Protein AF-A0A199V3H2-F1 (afdb_monomer)

Structure (mmCIF, N/CA/C/O backbone):
data_AF-A0A199V3H2-F1
#
_entry.id   AF-A0A199V3H2-F1
#
loop_
_atom_site.group_PDB
_atom_site.id
_atom_site.type_symbol
_atom_site.label_atom_id
_atom_site.label_alt_id
_atom_site.label_comp_id
_atom_site.label_asym_id
_atom_site.label_entity_id
_atom_site.label_seq_id
_atom_site.pdbx_PDB_ins_code
_atom_site.Cartn_x
_atom_site.Cartn_y
_atom_site.Cartn_z
_atom_site.occupancy
_atom_site.B_iso_or_equiv
_atom_site.auth_seq_id
_atom_site.auth_comp_id
_atom_site.auth_asym_id
_atom_site.auth_atom_id
_atom_site.pdbx_PDB_model_num
ATOM 1 N N . ARG A 1 1 ? 6.743 -21.311 -10.940 1.00 39.22 1 ARG A N 1
ATOM 2 C CA . ARG A 1 1 ? 7.972 -20.535 -11.246 1.00 39.22 1 ARG A CA 1
ATOM 3 C C . ARG A 1 1 ? 8.233 -19.609 -10.057 1.00 39.22 1 ARG A C 1
ATOM 5 O O . ARG A 1 1 ? 7.380 -18.759 -9.831 1.00 39.22 1 ARG A O 1
ATOM 12 N N . PRO A 1 2 ? 9.319 -19.792 -9.288 1.00 39.16 2 PRO A N 1
ATOM 13 C CA . PRO A 1 2 ? 9.536 -19.110 -7.999 1.00 39.16 2 PRO A CA 1
ATOM 14 C C . PRO A 1 2 ? 9.673 -17.576 -8.090 1.00 39.16 2 PRO A C 1
ATOM 16 O O . PRO A 1 2 ? 9.523 -16.896 -7.084 1.00 39.16 2 PRO A O 1
ATOM 19 N N . ASN A 1 3 ? 9.835 -17.020 -9.300 1.00 52.91 3 ASN A N 1
ATOM 20 C CA . ASN A 1 3 ? 10.161 -15.605 -9.513 1.00 52.91 3 ASN A CA 1
ATOM 21 C C . ASN A 1 3 ? 9.033 -14.762 -10.160 1.00 52.91 3 ASN A C 1
ATOM 23 O O . ASN A 1 3 ? 9.322 -13.689 -10.676 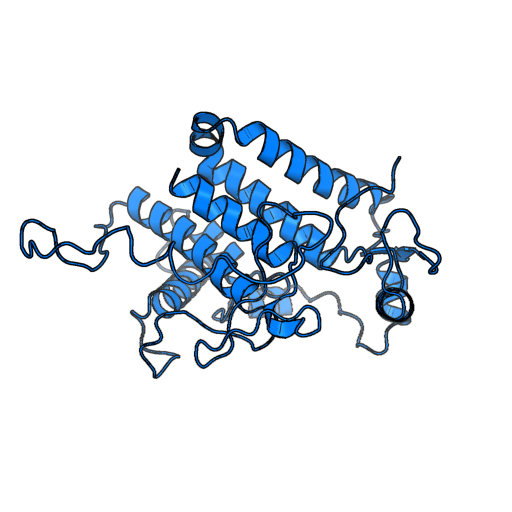1.00 52.91 3 ASN A O 1
ATOM 27 N N . ARG A 1 4 ? 7.757 -15.187 -10.186 1.00 64.69 4 ARG A N 1
ATOM 28 C CA . ARG A 1 4 ? 6.638 -14.370 -10.738 1.00 64.69 4 ARG A CA 1
ATOM 29 C C . ARG A 1 4 ? 5.827 -13.733 -9.620 1.00 64.69 4 ARG A C 1
ATOM 31 O O . ARG A 1 4 ? 5.123 -14.473 -8.951 1.00 64.69 4 ARG A O 1
ATOM 38 N N . ARG A 1 5 ? 5.956 -12.426 -9.383 1.00 81.44 5 ARG A N 1
ATOM 39 C CA . ARG A 1 5 ? 5.331 -11.688 -8.264 1.00 81.44 5 ARG A CA 1
ATOM 40 C C . ARG A 1 5 ? 5.074 -10.238 -8.683 1.00 81.44 5 ARG A C 1
ATOM 42 O O . ARG A 1 5 ? 5.430 -9.919 -9.814 1.00 81.44 5 ARG A O 1
ATOM 49 N N . TYR A 1 6 ? 4.454 -9.427 -7.826 1.00 85.75 6 TYR A N 1
ATOM 50 C CA . TYR A 1 6 ? 4.170 -8.022 -8.134 1.00 85.75 6 TYR A CA 1
ATOM 51 C C . TYR A 1 6 ? 5.436 -7.283 -8.583 1.00 85.75 6 TYR A C 1
ATOM 53 O O . TYR A 1 6 ? 6.508 -7.495 -8.010 1.00 85.75 6 TYR A O 1
ATOM 61 N N . PHE A 1 7 ? 5.292 -6.474 -9.627 1.00 84.69 7 PHE A N 1
ATOM 62 C CA . PHE A 1 7 ? 6.153 -5.317 -9.840 1.00 84.69 7 PHE A CA 1
ATOM 63 C C . PHE A 1 7 ? 5.628 -4.172 -8.983 1.00 84.69 7 PHE A C 1
ATOM 65 O O . PHE A 1 7 ? 4.473 -4.222 -8.551 1.00 84.69 7 PHE A O 1
ATOM 72 N N . ASP A 1 8 ? 6.490 -3.215 -8.674 1.00 83.69 8 ASP A N 1
ATOM 73 C CA . ASP A 1 8 ? 6.161 -2.156 -7.726 1.00 83.69 8 ASP A CA 1
ATOM 74 C C . ASP A 1 8 ? 5.149 -1.153 -8.300 1.00 83.69 8 ASP A C 1
ATOM 76 O O . ASP A 1 8 ? 4.115 -0.872 -7.679 1.00 83.69 8 ASP A O 1
ATOM 80 N N . ALA A 1 9 ? 5.412 -0.679 -9.521 1.00 86.31 9 ALA A N 1
ATOM 81 C CA . ALA A 1 9 ? 4.601 0.335 -10.181 1.00 86.31 9 ALA A CA 1
ATOM 82 C C . ALA A 1 9 ? 4.487 0.101 -11.700 1.00 86.31 9 ALA A C 1
ATOM 84 O O . ALA A 1 9 ? 4.130 -0.995 -12.143 1.00 86.31 9 ALA A O 1
ATOM 85 N N . GLY A 1 10 ? 4.740 1.143 -12.501 1.00 70.00 10 GLY A N 1
ATOM 86 C CA . GLY A 1 10 ? 4.813 1.062 -13.963 1.00 70.00 10 GLY A CA 1
ATOM 87 C C . GLY A 1 10 ? 6.133 0.485 -14.491 1.00 70.00 10 GLY A C 1
ATOM 88 O O . GLY A 1 10 ? 6.276 0.312 -15.702 1.00 70.00 10 GLY A O 1
ATOM 89 N N . ASP A 1 11 ? 7.076 0.209 -13.593 1.00 76.94 11 ASP A N 1
ATOM 90 C CA . ASP A 1 11 ? 8.367 -0.410 -13.854 1.00 76.94 11 ASP A CA 1
ATOM 91 C C . ASP A 1 11 ? 8.310 -1.939 -13.679 1.00 76.94 11 ASP A C 1
ATOM 93 O O . ASP A 1 11 ? 7.250 -2.532 -13.457 1.00 76.94 11 ASP A O 1
ATOM 97 N N . ASN A 1 12 ? 9.456 -2.610 -13.808 1.00 79.25 12 ASN A N 1
ATOM 98 C CA . ASN A 1 12 ? 9.556 -4.051 -13.595 1.00 79.25 12 ASN A CA 1
ATOM 99 C C . ASN A 1 12 ? 10.457 -4.420 -12.413 1.00 79.25 12 ASN A C 1
ATOM 101 O O . ASN A 1 12 ? 10.843 -5.594 -12.263 1.00 79.25 12 ASN A O 1
ATOM 105 N N . VAL A 1 13 ? 10.825 -3.470 -11.558 1.00 83.50 13 VAL A N 1
ATOM 106 C CA . VAL A 1 13 ? 11.599 -3.769 -10.354 1.00 83.50 13 VAL A CA 1
ATOM 107 C C . VAL A 1 13 ? 10.686 -4.374 -9.291 1.00 83.50 13 VAL A C 1
ATOM 109 O O . VAL A 1 13 ? 9.471 -4.177 -9.254 1.00 83.50 13 VAL A O 1
ATOM 112 N N . LYS A 1 14 ? 11.273 -5.212 -8.435 1.00 87.88 14 LYS A N 1
ATOM 113 C CA . LYS A 1 14 ? 10.585 -5.773 -7.272 1.00 87.88 14 LYS A CA 1
ATOM 114 C C . LYS A 1 14 ? 11.174 -5.211 -6.001 1.00 87.88 14 LYS A C 1
ATOM 116 O O . LYS A 1 14 ? 12.058 -5.833 -5.410 1.00 87.88 14 LYS A O 1
ATOM 121 N N . PHE A 1 15 ? 10.645 -4.080 -5.568 1.00 87.31 15 PHE A N 1
ATOM 122 C CA . PHE A 1 15 ? 11.017 -3.483 -4.298 1.00 87.31 15 PHE A CA 1
ATOM 123 C C . PHE A 1 15 ? 10.305 -4.205 -3.147 1.00 87.31 15 PHE A C 1
ATOM 125 O O . PHE A 1 15 ? 9.084 -4.184 -3.000 1.00 87.31 15 PHE A O 1
ATOM 132 N N . GLY A 1 16 ? 11.076 -4.909 -2.320 1.00 86.56 16 GLY A N 1
ATOM 133 C CA . GLY A 1 16 ? 10.551 -5.761 -1.253 1.00 86.56 16 GLY A CA 1
ATOM 134 C C . GLY A 1 16 ? 9.864 -4.980 -0.135 1.00 86.56 16 GLY A C 1
ATOM 135 O O . GLY A 1 16 ? 8.918 -5.484 0.466 1.00 86.56 16 GLY A O 1
ATOM 136 N N . PHE A 1 17 ? 10.297 -3.746 0.124 1.00 88.88 17 PHE A N 1
ATOM 137 C CA . PHE A 1 17 ? 9.738 -2.913 1.187 1.00 88.88 17 PHE A CA 1
ATOM 138 C C . PHE A 1 17 ? 8.305 -2.421 0.887 1.00 88.88 17 PHE A C 1
ATOM 140 O O . PHE A 1 17 ? 7.399 -2.771 1.655 1.00 88.88 17 PHE A O 1
ATOM 147 N N . PRO A 1 18 ? 8.033 -1.727 -0.237 1.00 89.00 18 PRO A N 1
ATOM 148 C CA . PRO A 1 18 ? 6.665 -1.380 -0.633 1.00 89.00 18 PRO A CA 1
ATOM 149 C C . PRO A 1 18 ? 5.800 -2.613 -0.939 1.00 89.00 18 PRO A C 1
ATOM 151 O O . PRO A 1 18 ? 4.600 -2.611 -0.643 1.00 89.00 18 PRO A O 1
ATOM 154 N N . MET A 1 19 ? 6.383 -3.722 -1.415 1.00 90.12 19 MET A N 1
ATOM 155 C CA . MET A 1 19 ? 5.643 -4.976 -1.594 1.00 90.12 19 MET A CA 1
ATOM 156 C C . MET A 1 19 ? 5.199 -5.599 -0.262 1.00 90.12 19 MET A C 1
ATOM 158 O O . MET A 1 19 ? 4.081 -6.115 -0.164 1.00 90.12 19 MET A O 1
ATOM 162 N N . ALA A 1 20 ? 6.030 -5.545 0.783 1.00 91.19 20 ALA A N 1
ATOM 163 C CA . ALA A 1 20 ? 5.656 -6.017 2.116 1.00 91.19 20 ALA A CA 1
ATOM 164 C C . ALA A 1 20 ? 4.494 -5.195 2.693 1.00 91.19 20 ALA A 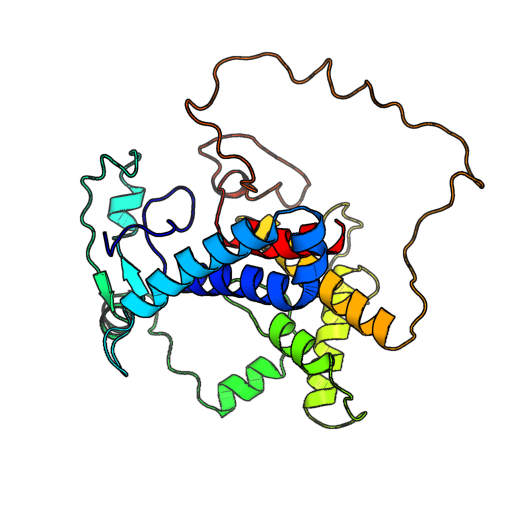C 1
ATOM 166 O O . ALA A 1 20 ? 3.532 -5.764 3.219 1.00 91.19 20 ALA A O 1
ATOM 167 N N . PHE A 1 21 ? 4.530 -3.871 2.520 1.00 92.19 21 PHE A N 1
ATOM 168 C CA . PHE A 1 21 ? 3.424 -2.985 2.884 1.00 92.19 21 PHE A CA 1
ATOM 169 C C . PHE A 1 21 ? 2.143 -3.327 2.105 1.00 92.19 21 PHE A C 1
ATOM 171 O O . PHE A 1 21 ? 1.107 -3.617 2.706 1.00 92.19 21 PHE A O 1
ATOM 178 N N . THR A 1 22 ? 2.248 -3.420 0.777 1.00 90.44 22 THR A N 1
ATOM 179 C CA . THR A 1 22 ? 1.165 -3.811 -0.143 1.00 90.44 22 THR A CA 1
ATOM 180 C C . THR A 1 22 ? 0.550 -5.163 0.219 1.00 90.44 22 THR A C 1
ATOM 182 O O . THR A 1 22 ? -0.651 -5.347 0.073 1.00 90.44 22 THR A O 1
ATOM 185 N N . THR A 1 23 ? 1.343 -6.118 0.706 1.00 90.94 23 THR A N 1
ATOM 186 C CA . THR A 1 23 ? 0.851 -7.447 1.114 1.00 90.94 23 THR A CA 1
ATOM 187 C C . THR A 1 23 ? 0.129 -7.395 2.465 1.00 90.94 23 THR A C 1
ATOM 189 O O . THR A 1 23 ? -0.820 -8.144 2.702 1.00 90.94 23 THR A O 1
ATOM 192 N N . THR A 1 24 ? 0.550 -6.492 3.353 1.00 91.69 24 THR A N 1
ATOM 193 C CA . THR A 1 24 ? 0.023 -6.380 4.720 1.00 91.69 24 THR A CA 1
ATOM 194 C C . THR A 1 24 ? -1.366 -5.740 4.756 1.00 91.69 24 THR A C 1
ATOM 196 O O . THR A 1 24 ? -2.215 -6.163 5.537 1.00 91.69 24 THR A O 1
ATOM 199 N N . LEU A 1 25 ? -1.648 -4.745 3.912 1.00 91.56 25 LEU A N 1
ATOM 200 C CA . LEU A 1 25 ? -2.925 -4.022 3.977 1.00 91.56 25 LEU A CA 1
ATOM 201 C C . LEU A 1 25 ? -4.155 -4.850 3.552 1.00 91.56 25 LEU A C 1
ATOM 203 O O . LEU A 1 25 ? -5.167 -4.800 4.258 1.00 91.56 25 LEU A O 1
ATOM 207 N N . PRO A 1 26 ? -4.110 -5.675 2.488 1.00 88.38 26 PRO A N 1
ATOM 208 C CA . PRO A 1 26 ? -5.180 -6.619 2.184 1.00 88.38 26 PRO A CA 1
ATOM 209 C C . PRO A 1 26 ? -5.350 -7.671 3.283 1.00 88.38 26 PRO A C 1
ATOM 211 O O . PRO A 1 26 ? -6.478 -8.052 3.577 1.00 88.38 26 PRO A O 1
ATOM 214 N N . LEU A 1 27 ? -4.264 -8.099 3.943 1.00 90.56 27 LEU A N 1
ATOM 215 C CA . LEU A 1 27 ? -4.346 -8.994 5.102 1.00 90.56 27 LEU A CA 1
ATOM 216 C C . LEU A 1 27 ? -5.133 -8.344 6.246 1.00 90.56 27 LEU A C 1
ATOM 218 O O . LEU A 1 27 ? -6.070 -8.957 6.753 1.00 90.56 27 LEU A O 1
ATOM 222 N N . VAL A 1 28 ? -4.809 -7.097 6.605 1.00 89.69 28 VAL A N 1
ATOM 223 C CA . VAL A 1 28 ? -5.588 -6.323 7.587 1.00 89.69 28 VAL A CA 1
ATOM 224 C C . VAL A 1 28 ? -7.046 -6.210 7.133 1.00 89.69 28 VAL A C 1
ATOM 226 O O . VAL A 1 28 ? -7.953 -6.459 7.916 1.00 89.69 28 VAL A O 1
ATOM 229 N N . SER A 1 29 ? -7.290 -5.938 5.852 1.00 89.56 29 SER A N 1
ATOM 230 C CA . SER A 1 29 ? -8.645 -5.825 5.295 1.00 89.56 29 SER A CA 1
ATOM 231 C C . SER A 1 29 ? -9.449 -7.123 5.407 1.00 89.56 29 SER A C 1
ATOM 233 O O . SER A 1 29 ? -10.633 -7.081 5.718 1.00 89.56 29 SER A O 1
ATOM 235 N N . VAL A 1 30 ? -8.826 -8.284 5.191 1.00 92.69 30 VAL A N 1
ATOM 236 C CA . VAL A 1 30 ? -9.475 -9.593 5.371 1.00 92.69 30 VAL A CA 1
ATOM 237 C C . VAL A 1 30 ? -9.768 -9.872 6.845 1.00 92.69 30 VAL A C 1
ATOM 239 O O . VAL A 1 30 ? -10.829 -10.413 7.154 1.00 92.69 30 VAL A O 1
ATOM 242 N N . VAL A 1 31 ? -8.865 -9.488 7.752 1.00 91.19 31 VAL A N 1
ATOM 243 C CA . VAL A 1 31 ? -9.074 -9.631 9.202 1.00 91.19 31 VAL A CA 1
ATOM 244 C C . VAL A 1 31 ? -10.253 -8.777 9.676 1.00 91.19 31 VAL A C 1
ATOM 246 O O . VAL A 1 31 ? -11.080 -9.263 10.442 1.00 91.19 31 VAL A O 1
ATOM 249 N N . GLU A 1 32 ? -10.354 -7.534 9.207 1.00 87.88 32 GLU A N 1
ATOM 250 C CA . GLU A 1 32 ? -11.399 -6.596 9.635 1.00 87.88 32 GLU A CA 1
ATOM 251 C C . GLU A 1 32 ? -12.736 -6.820 8.912 1.00 87.88 32 GLU A C 1
ATOM 253 O O . GLU A 1 32 ? -13.802 -6.745 9.523 1.00 87.88 32 GLU A O 1
ATOM 258 N N . TYR A 1 33 ? -12.694 -7.105 7.607 1.00 93.75 33 TYR A N 1
ATOM 259 C CA . TYR A 1 33 ? -13.854 -7.043 6.708 1.00 93.75 33 TYR A CA 1
ATOM 260 C C . TYR A 1 33 ? -14.084 -8.334 5.913 1.00 93.75 33 TYR A C 1
ATOM 262 O O . TYR A 1 33 ? -14.755 -8.334 4.877 1.00 93.75 33 TYR A O 1
ATOM 270 N N . GLY A 1 34 ? -13.543 -9.464 6.378 1.00 93.31 34 GLY A N 1
ATOM 271 C CA . GLY A 1 34 ? -13.656 -10.752 5.690 1.00 93.31 34 GLY A CA 1
ATOM 272 C C . GLY A 1 34 ? -15.102 -11.176 5.407 1.00 93.31 34 GLY A C 1
ATOM 273 O O . GLY A 1 34 ? -15.372 -11.772 4.365 1.00 93.31 34 GLY A O 1
ATOM 274 N N . SER A 1 35 ? -16.049 -10.822 6.284 1.00 93.00 35 SER A N 1
ATOM 275 C CA . SER A 1 35 ? -17.472 -11.126 6.076 1.00 93.00 35 SER A CA 1
ATOM 276 C C . SER A 1 35 ? -18.095 -10.324 4.928 1.00 93.00 35 SER A C 1
ATOM 278 O O . SER A 1 35 ? -18.846 -10.879 4.129 1.00 93.00 35 SER A O 1
ATOM 280 N N . GLN A 1 36 ? -17.725 -9.050 4.791 1.00 94.31 36 GLN A N 1
ATOM 281 C CA . GLN A 1 36 ? -18.184 -8.144 3.742 1.00 94.31 36 GLN A CA 1
ATOM 282 C C . GLN A 1 36 ? -17.586 -8.550 2.393 1.00 94.31 36 GLN A C 1
ATOM 284 O O . GLN A 1 36 ? -18.305 -8.687 1.404 1.00 94.31 36 GLN A O 1
ATOM 289 N N . LEU A 1 37 ? -16.285 -8.864 2.377 1.00 92.75 37 LEU A N 1
ATOM 290 C CA . LEU A 1 37 ? -15.611 -9.451 1.216 1.00 92.75 37 LEU A CA 1
ATOM 291 C C . LEU A 1 37 ? -16.272 -10.767 0.791 1.00 92.75 37 LEU A C 1
ATOM 293 O O . LEU A 1 37 ? -16.496 -10.994 -0.398 1.00 92.75 37 LEU A O 1
ATOM 297 N N . GLY A 1 38 ? -16.620 -11.628 1.751 1.00 93.88 38 GLY A N 1
ATOM 298 C CA . GLY A 1 38 ? -17.338 -12.876 1.495 1.00 93.88 38 GLY A CA 1
ATOM 299 C C . GLY A 1 38 ? -18.714 -12.635 0.875 1.00 93.88 38 GLY A C 1
ATOM 300 O O . GLY A 1 38 ? -19.053 -13.269 -0.120 1.00 93.88 38 GLY A O 1
ATOM 301 N N . ALA A 1 39 ? -19.468 -11.664 1.393 1.00 95.25 39 ALA A N 1
ATOM 302 C CA . ALA A 1 39 ? -20.782 -11.292 0.869 1.00 95.25 39 ALA A CA 1
ATOM 303 C C . ALA A 1 39 ? -20.738 -10.762 -0.577 1.00 95.25 39 ALA A C 1
ATOM 305 O O . ALA A 1 39 ? -21.745 -10.834 -1.283 1.00 95.25 39 ALA A O 1
ATOM 306 N N . LYS A 1 40 ? -19.586 -10.253 -1.035 1.00 94.81 40 LYS A N 1
ATOM 307 C CA . LYS A 1 40 ? -19.361 -9.831 -2.428 1.00 94.81 40 LYS A CA 1
ATOM 308 C C . LYS A 1 40 ? -18.650 -10.863 -3.298 1.00 94.81 40 LYS A C 1
ATOM 310 O O . LYS A 1 40 ? -18.396 -10.576 -4.458 1.00 94.81 40 LYS A O 1
ATOM 315 N N . ASN A 1 41 ? -18.362 -12.056 -2.777 1.00 95.00 41 ASN A N 1
ATOM 316 C CA . ASN A 1 41 ? -17.543 -13.075 -3.444 1.00 95.00 41 ASN A CA 1
ATOM 317 C C . ASN A 1 41 ? -16.100 -12.625 -3.756 1.00 95.00 41 ASN A C 1
ATOM 319 O O . ASN A 1 41 ? -15.435 -13.222 -4.596 1.00 95.00 41 ASN A O 1
ATOM 323 N N . GLU A 1 42 ? -15.585 -11.627 -3.034 1.00 95.06 42 GLU A N 1
ATOM 324 C CA . GLU A 1 42 ? -14.237 -11.071 -3.227 1.00 95.06 42 GLU A CA 1
ATOM 325 C C . GLU A 1 42 ? -13.209 -11.607 -2.224 1.00 95.06 42 GLU A C 1
ATOM 327 O O . GLU A 1 42 ? -12.004 -11.404 -2.378 1.00 95.06 42 GLU A O 1
ATOM 332 N N . LEU A 1 43 ? -13.650 -12.348 -1.200 1.00 93.44 43 LEU A N 1
ATOM 333 C CA . LEU A 1 43 ? -12.751 -12.900 -0.182 1.00 93.44 43 LEU A CA 1
ATOM 334 C C . LEU A 1 43 ? -11.661 -13.791 -0.790 1.00 93.44 43 LEU A C 1
ATOM 336 O O . LEU A 1 43 ? -10.507 -13.733 -0.371 1.00 93.44 43 LEU A O 1
ATOM 340 N N . TRP A 1 44 ? -12.006 -14.600 -1.793 1.00 95.44 44 TRP A N 1
ATOM 341 C CA . TRP A 1 44 ? -11.025 -15.470 -2.436 1.00 95.44 44 TRP A CA 1
ATOM 342 C C . TRP A 1 44 ? -9.993 -14.678 -3.244 1.00 95.44 44 TRP A C 1
ATOM 344 O O . TRP A 1 44 ? -8.808 -14.995 -3.174 1.00 95.44 44 TRP A O 1
ATOM 354 N N . ASN A 1 45 ? -10.412 -13.614 -3.934 1.00 92.19 45 ASN A N 1
ATOM 355 C CA . ASN A 1 45 ? -9.505 -12.725 -4.662 1.00 92.19 45 ASN A CA 1
ATOM 356 C C . ASN A 1 45 ? -8.550 -12.006 -3.700 1.00 92.19 45 ASN A C 1
ATOM 358 O O . ASN A 1 45 ? -7.342 -11.985 -3.935 1.00 92.19 45 ASN A O 1
ATOM 362 N N . ALA A 1 46 ? -9.059 -11.514 -2.565 1.00 92.25 46 ALA A N 1
ATOM 363 C CA . ALA A 1 46 ? -8.235 -10.907 -1.522 1.00 92.25 46 ALA A CA 1
ATOM 364 C C . ALA A 1 46 ? -7.211 -11.904 -0.944 1.00 92.25 46 ALA A C 1
ATOM 366 O O . ALA A 1 46 ? -6.024 -11.595 -0.849 1.00 92.25 46 ALA A O 1
ATOM 367 N N . LEU A 1 47 ? -7.635 -13.132 -0.625 1.00 93.94 47 LEU A N 1
ATOM 368 C CA . LEU A 1 47 ? -6.741 -14.193 -0.143 1.00 93.94 47 LEU A CA 1
ATOM 369 C C . LEU A 1 47 ? -5.707 -14.614 -1.195 1.00 93.94 47 LEU A C 1
ATOM 371 O O . LEU A 1 47 ? -4.552 -14.867 -0.850 1.00 93.94 47 LEU A O 1
ATOM 375 N N . ALA A 1 48 ? -6.089 -14.673 -2.471 1.00 91.31 48 ALA A N 1
ATOM 376 C CA . ALA A 1 48 ? -5.175 -14.967 -3.568 1.00 91.31 48 ALA A CA 1
ATOM 377 C C . ALA A 1 48 ? -4.121 -13.862 -3.731 1.00 91.31 48 ALA A C 1
ATOM 379 O O . ALA A 1 48 ? -2.939 -14.173 -3.881 1.00 91.31 48 ALA A O 1
ATOM 380 N N . ALA A 1 49 ? -4.522 -12.591 -3.625 1.00 89.69 49 ALA A N 1
ATOM 381 C CA . ALA A 1 49 ? -3.616 -11.447 -3.673 1.00 89.69 49 ALA A CA 1
ATOM 382 C C . ALA A 1 49 ? -2.619 -11.446 -2.501 1.00 89.69 49 ALA A C 1
ATOM 384 O O . ALA A 1 49 ? -1.422 -11.235 -2.721 1.00 89.69 49 ALA A O 1
ATOM 385 N N . ILE A 1 50 ? -3.092 -11.750 -1.283 1.00 92.94 50 ILE A N 1
ATOM 386 C CA . ILE A 1 50 ? -2.247 -11.915 -0.088 1.00 92.94 50 ILE A CA 1
ATOM 387 C C . ILE A 1 50 ? -1.255 -13.049 -0.307 1.00 92.94 50 ILE A C 1
ATOM 389 O O . ILE A 1 50 ? -0.056 -12.847 -0.140 1.00 92.94 50 ILE A O 1
ATOM 393 N N . ARG A 1 51 ? -1.742 -14.224 -0.727 1.00 92.12 51 ARG A N 1
ATOM 394 C CA . ARG A 1 51 ? -0.900 -15.396 -0.975 1.00 92.12 51 ARG A CA 1
ATOM 395 C C . ARG A 1 51 ? 0.180 -15.098 -2.008 1.00 92.12 51 ARG A C 1
ATOM 397 O O . ARG A 1 51 ? 1.325 -15.508 -1.841 1.00 92.12 51 ARG A O 1
ATOM 404 N N . TRP A 1 52 ? -0.169 -14.370 -3.067 1.00 88.12 52 TRP A N 1
ATOM 405 C CA . TRP A 1 52 ? 0.782 -13.986 -4.101 1.00 88.12 52 TRP A CA 1
ATOM 406 C C . TRP A 1 52 ? 1.940 -13.174 -3.516 1.00 88.12 52 TRP A C 1
ATOM 408 O O . TRP A 1 52 ? 3.095 -13.548 -3.712 1.00 88.12 52 TRP A O 1
ATOM 418 N N . GLY A 1 53 ? 1.647 -12.127 -2.741 1.00 89.44 53 GLY A N 1
ATOM 419 C CA . GLY A 1 53 ? 2.664 -11.318 -2.064 1.00 89.44 53 GLY A CA 1
ATOM 420 C C . GLY A 1 53 ? 3.439 -12.095 -0.995 1.00 89.44 53 GLY A C 1
ATOM 421 O O . GLY A 1 53 ? 4.668 -12.092 -0.990 1.00 89.44 53 GLY A O 1
ATOM 422 N N . SER A 1 54 ? 2.755 -12.848 -0.131 1.00 91.25 54 SER A N 1
ATOM 423 C CA . SER A 1 54 ? 3.401 -13.583 0.961 1.00 91.25 54 SER A CA 1
ATOM 424 C C . SER A 1 54 ? 4.325 -14.685 0.455 1.00 91.25 54 SER A C 1
ATOM 426 O O . SER A 1 54 ? 5.416 -14.858 0.991 1.00 91.25 54 SER A O 1
ATOM 428 N N . ASP A 1 55 ? 3.946 -15.392 -0.615 1.00 91.75 55 ASP A N 1
ATOM 429 C CA . ASP A 1 55 ? 4.809 -16.410 -1.212 1.00 91.75 55 ASP A CA 1
ATOM 430 C C . ASP A 1 55 ? 6.102 -15.787 -1.779 1.00 91.75 55 ASP A C 1
ATOM 432 O O . ASP A 1 55 ? 7.112 -16.478 -1.885 1.00 91.75 55 ASP A O 1
ATOM 436 N N . TYR A 1 56 ? 6.096 -14.508 -2.191 1.00 89.12 56 TYR A N 1
ATOM 437 C CA . TYR A 1 56 ? 7.338 -13.801 -2.543 1.00 89.12 56 TYR A CA 1
ATOM 438 C C . TYR A 1 56 ? 8.222 -13.604 -1.317 1.00 89.12 56 TYR A C 1
ATOM 440 O O . TYR A 1 56 ? 9.387 -13.983 -1.343 1.00 89.12 56 TYR A O 1
ATOM 448 N N . LEU A 1 57 ? 7.652 -13.030 -0.254 1.00 90.50 57 LEU A N 1
ATOM 449 C CA . LEU A 1 57 ? 8.379 -12.666 0.962 1.00 90.50 57 LEU A CA 1
ATOM 450 C C . LEU A 1 57 ? 8.980 -13.898 1.647 1.00 90.50 57 LEU A C 1
ATOM 452 O O . LEU A 1 57 ? 10.123 -13.855 2.088 1.00 90.50 57 LEU A O 1
ATOM 456 N N . ILE A 1 58 ? 8.250 -15.017 1.659 1.00 91.25 58 ILE A N 1
ATOM 457 C CA . ILE A 1 58 ? 8.744 -16.302 2.170 1.00 91.25 58 ILE A CA 1
ATOM 458 C C . ILE A 1 58 ? 9.930 -16.797 1.334 1.00 91.25 58 ILE A C 1
ATOM 460 O O . ILE A 1 58 ? 10.960 -17.170 1.885 1.00 91.25 58 ILE A O 1
ATOM 464 N N . ASN A 1 59 ? 9.828 -16.761 0.001 1.00 90.19 59 ASN A N 1
ATOM 465 C CA . ASN A 1 59 ? 10.932 -17.178 -0.872 1.00 90.19 59 ASN A CA 1
ATOM 466 C C . ASN A 1 59 ? 12.144 -16.236 -0.790 1.00 90.19 59 ASN A C 1
ATOM 468 O O . ASN A 1 59 ? 13.272 -16.662 -1.031 1.00 90.19 59 ASN A O 1
ATOM 472 N N . ALA A 1 60 ? 11.917 -14.963 -0.464 1.00 87.88 60 ALA A N 1
ATOM 473 C CA . ALA A 1 60 ? 12.960 -13.967 -0.279 1.00 87.88 60 ALA A CA 1
ATOM 474 C C . ALA A 1 60 ? 13.735 -14.144 1.040 1.00 87.88 60 ALA A C 1
ATOM 476 O O . ALA A 1 60 ? 14.809 -13.561 1.185 1.00 87.88 60 ALA A O 1
ATOM 477 N N . HIS A 1 61 ? 13.241 -14.969 1.972 1.00 89.12 61 HIS A N 1
ATOM 478 C CA . HIS A 1 61 ? 13.869 -15.273 3.261 1.00 89.12 61 HIS A CA 1
ATOM 479 C C . HIS A 1 61 ? 14.302 -16.752 3.341 1.00 89.12 61 HIS A C 1
ATOM 481 O O . HIS A 1 61 ? 13.680 -17.554 4.038 1.00 89.12 61 HIS A O 1
ATOM 487 N N . PRO A 1 62 ? 15.348 -17.174 2.600 1.00 88.69 62 PRO A N 1
ATOM 488 C CA . PRO A 1 62 ? 15.735 -18.587 2.518 1.00 88.69 62 PRO A CA 1
ATOM 489 C C . PRO A 1 62 ? 16.344 -19.145 3.814 1.00 88.69 62 PRO A C 1
ATOM 491 O O . PRO A 1 62 ? 16.447 -20.362 3.967 1.00 88.69 62 PRO A O 1
ATOM 494 N N . SER A 1 63 ? 16.795 -18.281 4.726 1.00 87.19 63 SER A N 1
ATOM 495 C CA . SER A 1 63 ? 17.358 -18.655 6.024 1.00 87.19 63 SER A CA 1
ATOM 496 C C . SER A 1 63 ? 17.204 -17.502 7.031 1.00 87.19 63 SER A C 1
ATOM 498 O O . SER A 1 63 ? 16.995 -16.366 6.605 1.00 87.19 63 SER A O 1
ATOM 500 N N . PRO A 1 64 ? 17.314 -17.752 8.355 1.00 82.88 64 PRO A N 1
ATOM 501 C CA . PRO A 1 64 ? 16.958 -16.787 9.405 1.00 82.88 64 PRO A CA 1
ATOM 502 C C . PRO A 1 64 ? 17.539 -15.373 9.253 1.00 82.88 64 PRO A C 1
ATOM 504 O O . PRO A 1 64 ? 16.841 -14.402 9.540 1.00 82.88 64 PRO A O 1
ATOM 507 N N . ASP A 1 65 ? 18.761 -15.251 8.732 1.00 82.25 65 ASP A N 1
ATOM 508 C CA . ASP A 1 65 ? 19.497 -13.982 8.645 1.00 82.25 65 ASP A CA 1
ATOM 509 C C . ASP A 1 65 ? 19.736 -13.507 7.202 1.00 82.25 65 ASP A C 1
ATOM 511 O O . ASP A 1 65 ? 20.518 -12.586 6.960 1.00 82.25 65 ASP A O 1
ATOM 515 N N . VAL A 1 66 ? 19.076 -14.131 6.221 1.00 81.00 66 VAL A N 1
ATOM 516 C CA . VAL A 1 66 ? 19.195 -13.759 4.809 1.00 81.00 66 VAL A CA 1
ATOM 517 C C . VAL A 1 66 ? 17.842 -13.305 4.303 1.00 81.00 66 VAL A C 1
ATOM 519 O O . VAL A 1 66 ? 16.921 -14.103 4.188 1.00 81.00 66 VAL A O 1
ATOM 522 N N . LEU A 1 67 ? 17.747 -12.027 3.948 1.00 86.31 67 LEU A N 1
ATOM 523 C CA . LEU A 1 67 ? 16.573 -11.456 3.302 1.00 86.31 67 LEU A CA 1
ATOM 524 C C . LEU A 1 67 ? 16.979 -10.788 1.990 1.00 86.31 67 LEU A C 1
ATOM 526 O O . LEU A 1 67 ? 17.793 -9.862 1.987 1.00 86.31 67 LEU A O 1
ATOM 530 N N . TYR A 1 68 ? 16.396 -11.250 0.889 1.00 87.25 68 TYR A N 1
ATOM 531 C CA . TYR A 1 68 ? 16.419 -10.565 -0.396 1.00 87.25 68 TYR A CA 1
ATOM 532 C C . TYR A 1 68 ? 15.361 -9.468 -0.402 1.00 87.25 68 TYR A C 1
ATOM 534 O O . TYR A 1 68 ? 14.197 -9.713 -0.100 1.00 87.25 68 TYR A O 1
ATOM 542 N N . VAL A 1 69 ? 15.778 -8.246 -0.709 1.00 88.62 69 VAL A N 1
ATOM 543 C CA . VAL A 1 69 ? 14.923 -7.055 -0.605 1.00 88.62 69 VAL A CA 1
ATOM 544 C C . VAL A 1 69 ? 14.650 -6.415 -1.955 1.00 88.62 69 VAL A C 1
ATOM 546 O O . VAL A 1 69 ? 13.726 -5.619 -2.056 1.00 88.62 69 VAL A O 1
ATOM 549 N N . GLU A 1 70 ? 15.389 -6.799 -2.993 1.00 88.94 70 GLU A N 1
ATOM 550 C CA . GLU A 1 70 ? 15.221 -6.253 -4.335 1.00 88.94 70 GLU A CA 1
ATOM 551 C C . GLU A 1 70 ? 15.553 -7.295 -5.405 1.00 88.94 70 GLU A C 1
ATOM 553 O O . GLU A 1 70 ? 16.456 -8.120 -5.226 1.00 88.94 70 GLU A O 1
ATOM 558 N N . VAL A 1 71 ? 14.814 -7.266 -6.517 1.00 89.62 71 VAL A N 1
ATOM 559 C CA . VAL A 1 71 ? 15.134 -8.035 -7.729 1.00 89.62 71 VAL A CA 1
ATOM 560 C C . VAL A 1 71 ? 14.941 -7.160 -8.962 1.00 89.62 71 VAL A C 1
ATOM 562 O O . VAL A 1 71 ? 13.805 -6.907 -9.377 1.00 89.62 71 VAL A O 1
ATOM 565 N N . GLY A 1 72 ? 16.045 -6.802 -9.604 1.00 85.38 72 GLY A N 1
ATOM 566 C CA . GLY A 1 72 ? 16.093 -5.769 -10.636 1.00 85.38 72 GLY A CA 1
ATOM 567 C C . GLY A 1 72 ? 17.130 -4.717 -10.269 1.00 85.38 72 GLY A C 1
ATOM 568 O O . GLY A 1 72 ? 17.618 -4.704 -9.147 1.00 85.38 72 GLY A O 1
ATOM 569 N N . ASP A 1 73 ? 17.484 -3.890 -11.238 1.00 83.56 73 ASP A N 1
ATOM 570 C CA . ASP A 1 73 ? 18.302 -2.701 -11.043 1.00 83.56 73 ASP A CA 1
ATOM 571 C C . ASP A 1 73 ? 17.484 -1.518 -11.561 1.00 83.56 73 ASP A C 1
ATOM 573 O O . ASP A 1 73 ? 17.071 -1.532 -12.721 1.00 83.56 73 ASP A O 1
ATOM 577 N N . GLY A 1 74 ? 17.190 -0.552 -10.686 1.00 78.81 74 GLY A N 1
ATOM 578 C CA . GLY A 1 74 ? 16.284 0.557 -10.999 1.00 78.81 74 GLY A CA 1
ATOM 579 C C . GLY A 1 74 ? 16.740 1.369 -12.204 1.00 78.81 74 GLY A C 1
ATOM 580 O O . GLY A 1 74 ? 15.958 1.586 -13.122 1.00 78.81 74 GLY A O 1
ATOM 581 N N . ASP A 1 75 ? 18.022 1.729 -12.258 1.00 77.00 75 ASP A N 1
ATOM 582 C CA . ASP A 1 75 ? 18.560 2.568 -13.329 1.00 77.00 75 ASP A CA 1
ATOM 583 C C . ASP A 1 75 ? 18.418 1.904 -14.705 1.00 77.00 75 ASP A C 1
ATOM 585 O O . ASP A 1 75 ? 17.930 2.518 -15.657 1.00 77.00 75 ASP A O 1
ATOM 589 N N . SER A 1 76 ? 18.823 0.637 -14.832 1.00 77.50 76 SER A N 1
ATOM 590 C CA . SER A 1 76 ? 18.727 -0.077 -16.107 1.00 77.50 76 SER A CA 1
ATOM 591 C C . SER A 1 76 ? 17.293 -0.443 -16.483 1.00 77.50 76 SER A C 1
ATOM 593 O O . SER A 1 76 ? 16.970 -0.427 -17.672 1.00 77.50 76 SER A O 1
ATOM 595 N N . ASP A 1 77 ? 16.430 -0.744 -15.508 1.00 73.62 77 ASP A N 1
ATOM 596 C CA . ASP A 1 77 ? 15.011 -1.002 -15.749 1.00 73.62 77 ASP A CA 1
ATOM 597 C C . ASP A 1 77 ? 14.292 0.264 -16.229 1.00 73.62 77 ASP A C 1
ATOM 599 O O . ASP A 1 77 ? 13.623 0.244 -17.259 1.00 73.62 77 ASP A O 1
ATOM 603 N N . HIS A 1 78 ? 14.522 1.397 -15.563 1.00 76.31 78 HIS A N 1
ATOM 604 C CA . HIS A 1 78 ? 13.892 2.680 -15.888 1.00 76.31 78 HIS A CA 1
ATOM 605 C C . HIS A 1 78 ? 14.450 3.302 -17.174 1.00 76.31 78 HIS A C 1
ATOM 607 O O . HIS A 1 78 ? 13.760 4.073 -17.843 1.00 76.31 78 HIS A O 1
ATOM 613 N N . ALA A 1 79 ? 15.664 2.922 -17.587 1.00 69.19 79 ALA A N 1
ATOM 614 C CA . ALA A 1 79 ? 16.210 3.265 -18.899 1.00 69.19 79 ALA A CA 1
ATOM 615 C C . ALA A 1 79 ? 15.535 2.508 -20.063 1.00 69.19 79 ALA A C 1
ATOM 617 O O . ALA A 1 79 ? 15.771 2.850 -21.227 1.00 69.19 79 ALA A O 1
ATOM 618 N N . CYS A 1 80 ? 14.711 1.485 -19.791 1.00 58.34 80 CYS A N 1
ATOM 619 C CA . CYS A 1 80 ? 14.124 0.619 -20.809 1.00 58.34 80 CYS A CA 1
ATOM 620 C C . CYS A 1 80 ? 12.596 0.489 -20.681 1.00 58.34 80 CYS A C 1
ATOM 622 O O . CYS A 1 80 ? 12.074 -0.211 -19.819 1.00 58.34 80 CYS A O 1
ATOM 624 N N . TRP A 1 81 ? 11.854 1.086 -21.619 1.00 62.97 81 TRP A N 1
ATOM 625 C CA . TRP A 1 81 ? 10.395 0.956 -21.672 1.00 62.97 81 TRP A CA 1
ATOM 626 C C . TRP A 1 81 ? 9.969 -0.288 -22.463 1.00 62.97 81 TRP A C 1
ATOM 628 O O . TRP A 1 81 ? 9.848 -0.253 -23.690 1.00 62.97 81 TRP A O 1
ATOM 638 N N . GLN A 1 82 ? 9.736 -1.398 -21.766 1.00 54.66 82 GLN A N 1
ATOM 639 C CA . GLN A 1 82 ? 9.445 -2.696 -22.381 1.00 54.66 82 GLN A CA 1
ATOM 640 C C . GLN A 1 82 ? 8.363 -3.477 -21.633 1.00 54.66 82 GLN A C 1
ATOM 642 O O . GLN A 1 82 ? 7.993 -3.151 -20.508 1.00 54.66 82 GLN A O 1
ATOM 647 N N . ARG A 1 83 ? 7.849 -4.529 -22.276 1.00 55.03 83 ARG A N 1
ATOM 648 C CA . ARG A 1 83 ? 6.902 -5.450 -21.642 1.00 55.03 83 ARG A CA 1
ATOM 649 C C . ARG A 1 83 ? 7.642 -6.326 -20.628 1.00 55.03 83 ARG A C 1
ATOM 651 O O . ARG A 1 83 ? 8.755 -6.764 -20.933 1.00 55.03 83 ARG A O 1
ATOM 658 N N . PRO A 1 84 ? 7.022 -6.676 -19.491 1.00 63.59 84 PRO A N 1
ATOM 659 C CA . PRO A 1 84 ? 7.633 -7.590 -18.533 1.00 63.59 84 PRO A CA 1
ATOM 660 C C . PRO A 1 84 ? 8.030 -8.952 -19.129 1.00 63.59 84 PRO A C 1
ATOM 662 O O . PRO A 1 84 ? 8.963 -9.604 -18.661 1.00 63.59 84 PRO A O 1
ATOM 665 N N . GLU A 1 85 ? 7.323 -9.421 -20.157 1.00 72.44 85 GLU A N 1
ATOM 666 C CA . GLU A 1 85 ? 7.611 -10.689 -20.832 1.00 72.44 85 GLU A CA 1
ATOM 667 C C . GLU A 1 85 ? 8.886 -10.649 -21.682 1.00 72.44 85 GLU A C 1
ATOM 669 O O . GLU A 1 85 ? 9.511 -11.694 -21.873 1.00 72.44 85 GLU A O 1
ATOM 674 N N . ASP A 1 86 ? 9.273 -9.458 -22.143 1.00 65.06 86 ASP A N 1
ATOM 675 C CA . ASP A 1 86 ? 10.353 -9.229 -23.106 1.00 65.06 86 ASP A CA 1
ATOM 676 C C . ASP A 1 86 ? 11.607 -8.625 -22.449 1.00 65.06 86 ASP A C 1
ATOM 678 O O . ASP A 1 86 ? 12.526 -8.208 -23.148 1.00 65.06 86 ASP A O 1
ATOM 682 N N . MET A 1 87 ? 11.659 -8.574 -21.111 1.00 71.81 87 MET A N 1
ATOM 683 C CA . MET A 1 87 ? 12.736 -7.907 -20.377 1.00 71.81 87 MET A CA 1
ATOM 684 C C . MET A 1 87 ? 14.130 -8.427 -20.729 1.00 71.81 87 MET A C 1
ATOM 686 O O . MET A 1 87 ? 14.454 -9.591 -20.478 1.00 71.81 87 MET A O 1
ATOM 690 N N . THR A 1 88 ? 14.987 -7.525 -21.207 1.00 74.69 88 THR A N 1
ATOM 691 C CA . THR A 1 88 ? 16.405 -7.808 -21.484 1.00 74.69 88 THR A CA 1
ATOM 692 C C . THR A 1 88 ? 17.378 -7.179 -20.483 1.00 74.69 88 THR A C 1
ATOM 694 O O . THR A 1 88 ? 18.586 -7.388 -20.598 1.00 74.69 88 THR A O 1
ATOM 697 N N . THR A 1 89 ? 16.887 -6.391 -19.524 1.00 74.50 89 THR A N 1
ATOM 698 C CA . THR A 1 89 ? 17.714 -5.714 -18.512 1.00 74.50 89 THR A CA 1
ATOM 699 C C . THR A 1 89 ? 18.223 -6.705 -17.454 1.00 74.50 89 THR A C 1
ATOM 701 O O . THR A 1 89 ? 17.559 -7.713 -17.178 1.00 74.50 89 THR A O 1
ATOM 704 N N . PRO A 1 90 ? 19.410 -6.480 -16.855 1.00 79.25 90 PRO A N 1
ATOM 705 C CA . PRO A 1 90 ? 19.900 -7.311 -15.759 1.00 79.25 90 PRO A CA 1
ATOM 706 C C . PRO A 1 90 ? 18.912 -7.359 -14.587 1.00 79.25 90 PRO A C 1
ATOM 708 O O . PRO A 1 90 ? 18.380 -6.342 -14.155 1.00 79.25 90 PRO A O 1
ATOM 711 N N . ARG A 1 91 ? 18.686 -8.554 -14.030 1.00 84.62 91 ARG A N 1
ATOM 712 C CA . ARG A 1 91 ? 17.746 -8.774 -12.916 1.00 84.62 91 ARG A CA 1
ATOM 713 C C . ARG A 1 91 ? 18.427 -9.391 -11.705 1.00 84.62 91 ARG A C 1
ATOM 715 O O . ARG A 1 91 ? 18.059 -10.477 -11.254 1.00 84.62 91 ARG A O 1
ATOM 722 N N . ASN A 1 92 ? 19.457 -8.710 -11.222 1.00 85.88 92 ASN A N 1
ATOM 723 C CA . ASN A 1 92 ? 20.208 -9.158 -10.059 1.00 85.88 92 ASN A CA 1
ATOM 724 C C . ASN A 1 92 ? 19.328 -9.104 -8.804 1.00 85.88 92 ASN A C 1
ATOM 726 O O . ASN A 1 92 ? 18.491 -8.216 -8.657 1.00 85.88 92 ASN A O 1
ATOM 730 N N . SER A 1 93 ? 19.518 -10.069 -7.908 1.00 85.56 93 SER A N 1
ATOM 731 C CA . SER A 1 93 ? 18.865 -10.069 -6.601 1.00 85.56 93 SER A CA 1
ATOM 732 C C . SER A 1 93 ? 19.787 -9.426 -5.576 1.00 85.56 93 SER A C 1
ATOM 734 O O . SER A 1 93 ? 20.926 -9.874 -5.417 1.00 85.56 93 SER A O 1
ATOM 736 N N . MET A 1 94 ? 19.289 -8.436 -4.840 1.00 84.44 94 MET A N 1
ATOM 737 C CA . MET A 1 94 ? 20.030 -7.798 -3.754 1.00 84.44 94 MET A CA 1
ATOM 738 C C . MET A 1 94 ? 19.481 -8.250 -2.404 1.00 84.44 94 MET A C 1
ATOM 740 O O . MET A 1 94 ? 18.270 -8.262 -2.168 1.00 84.44 94 MET A O 1
ATOM 744 N N . ASN A 1 95 ? 20.383 -8.651 -1.508 1.00 84.25 95 ASN A N 1
ATOM 745 C CA . ASN A 1 95 ? 20.039 -8.919 -0.118 1.00 84.25 95 ASN A CA 1
ATOM 746 C C . ASN A 1 95 ? 20.254 -7.677 0.749 1.00 84.25 95 ASN A C 1
ATOM 748 O O . ASN A 1 95 ? 20.937 -6.737 0.348 1.00 84.25 95 ASN A O 1
ATOM 752 N N . TRP A 1 96 ? 19.670 -7.690 1.946 1.00 76.31 96 TRP A N 1
ATOM 753 C CA . TRP A 1 96 ? 19.752 -6.586 2.902 1.00 76.31 96 TRP A CA 1
ATOM 754 C C . TRP A 1 96 ? 21.192 -6.096 3.123 1.00 76.31 96 TRP A C 1
ATOM 756 O O . TRP A 1 96 ? 21.454 -4.900 3.072 1.00 76.31 96 TRP A O 1
ATOM 766 N N . PHE A 1 97 ? 22.152 -7.012 3.292 1.00 68.56 97 PHE A N 1
ATOM 767 C CA . PHE A 1 97 ? 23.563 -6.651 3.454 1.00 68.56 97 PHE A CA 1
ATOM 768 C C . PHE A 1 97 ? 24.147 -5.959 2.216 1.00 68.56 97 PHE A C 1
ATOM 770 O O . PHE A 1 97 ? 24.875 -4.982 2.367 1.00 68.56 97 PHE A O 1
ATOM 777 N N . GLY A 1 98 ? 23.825 -6.437 1.013 1.00 63.44 98 GLY A N 1
ATOM 778 C CA . GLY A 1 98 ? 24.250 -5.832 -0.248 1.00 63.44 98 GLY A CA 1
ATOM 779 C C . GLY A 1 98 ? 23.679 -4.430 -0.449 1.00 63.44 98 GLY A C 1
ATOM 780 O O . GLY A 1 98 ? 24.421 -3.539 -0.847 1.00 63.44 98 GLY A O 1
ATOM 781 N N . LEU A 1 99 ? 22.411 -4.206 -0.087 1.00 65.25 99 LEU A N 1
ATOM 782 C CA . LEU A 1 99 ? 21.778 -2.885 -0.161 1.00 65.25 99 LEU A CA 1
ATOM 783 C C . LEU A 1 99 ? 22.501 -1.866 0.736 1.00 65.25 99 LEU A C 1
ATOM 785 O O . LEU A 1 99 ? 22.884 -0.798 0.273 1.00 65.25 99 LEU A O 1
ATOM 789 N N . LEU A 1 100 ? 22.771 -2.231 1.995 1.00 63.69 100 LEU A N 1
ATOM 790 C CA . LEU A 1 100 ? 23.425 -1.347 2.970 1.00 63.69 100 LEU A CA 1
ATOM 791 C C . LEU A 1 100 ? 24.850 -0.913 2.575 1.00 63.69 100 LEU A C 1
ATOM 793 O O . LEU A 1 100 ? 25.317 0.122 3.043 1.00 63.69 100 LEU A O 1
ATOM 797 N N . HIS A 1 101 ? 25.552 -1.704 1.759 1.00 58.50 101 HIS A N 1
ATOM 798 C CA . HIS A 1 101 ? 26.949 -1.443 1.382 1.00 58.50 101 HIS A CA 1
ATOM 799 C C . HIS A 1 101 ? 27.124 -1.034 -0.089 1.00 58.50 101 HIS A C 1
ATOM 801 O O . HIS A 1 101 ? 28.212 -0.601 -0.462 1.00 58.50 101 HIS A O 1
ATOM 807 N N . GLY A 1 102 ? 26.088 -1.188 -0.919 1.00 53.72 102 GLY A N 1
ATOM 808 C CA . GLY A 1 102 ? 26.099 -0.853 -2.344 1.00 53.72 102 GLY A CA 1
ATOM 809 C C . GLY A 1 102 ? 25.396 0.460 -2.697 1.00 53.72 102 GLY A C 1
ATOM 810 O O . GLY A 1 102 ? 25.647 0.992 -3.774 1.00 53.72 102 GLY A O 1
ATOM 811 N N . SER A 1 103 ? 24.542 1.004 -1.821 1.00 52.47 103 SER A N 1
ATOM 812 C CA . SER A 1 103 ? 23.806 2.242 -2.101 1.00 52.47 103 SER A CA 1
ATOM 813 C C . SER A 1 103 ? 24.572 3.502 -1.685 1.00 52.47 103 SER A C 1
ATOM 815 O O . SER A 1 103 ? 25.157 3.552 -0.604 1.00 52.47 103 SER A O 1
ATOM 817 N N . SER A 1 104 ? 24.490 4.569 -2.488 1.00 42.94 104 SER A N 1
ATOM 818 C CA . SER A 1 104 ? 24.901 5.928 -2.089 1.00 42.94 104 SER A CA 1
ATOM 819 C C . SER A 1 104 ? 23.980 6.550 -1.029 1.00 42.94 104 SER A C 1
ATOM 821 O O . SER A 1 104 ? 24.313 7.584 -0.450 1.00 42.94 104 SER A O 1
ATOM 823 N N . THR A 1 105 ? 22.825 5.934 -0.763 1.00 43.09 105 THR A N 1
ATOM 824 C CA . THR A 1 105 ? 21.970 6.241 0.386 1.00 43.09 105 THR A CA 1
ATOM 825 C C . THR A 1 105 ? 22.571 5.647 1.663 1.00 43.09 105 THR A C 1
ATOM 827 O O . THR A 1 105 ? 23.074 4.523 1.620 1.00 43.09 105 THR A O 1
ATOM 830 N N . PRO A 1 106 ? 22.546 6.357 2.808 1.00 37.31 106 PRO A N 1
ATOM 831 C CA . PRO A 1 106 ? 23.069 5.810 4.051 1.00 37.31 106 PRO A CA 1
ATOM 832 C C . PRO A 1 106 ? 22.369 4.483 4.379 1.00 37.31 106 PRO A C 1
ATOM 834 O O . PRO A 1 106 ? 21.145 4.406 4.235 1.00 37.31 106 PRO A O 1
ATOM 837 N N . PRO A 1 107 ? 23.097 3.453 4.845 1.00 46.66 107 PRO A N 1
ATOM 838 C CA . PRO A 1 107 ? 22.470 2.222 5.296 1.00 46.66 107 PRO A CA 1
ATOM 839 C C . PRO A 1 107 ? 21.396 2.535 6.341 1.00 46.66 107 PRO A C 1
ATOM 841 O O . PRO A 1 107 ? 21.678 3.238 7.316 1.00 46.66 107 PRO A O 1
ATOM 844 N N . MET A 1 108 ? 20.183 1.991 6.171 1.00 45.28 108 MET A N 1
ATOM 845 C CA . MET A 1 108 ? 19.188 1.961 7.245 1.00 45.28 108 MET A CA 1
ATOM 846 C C . MET A 1 108 ? 19.825 1.248 8.437 1.00 45.28 108 MET A C 1
ATOM 848 O O . MET A 1 108 ? 19.991 0.025 8.463 1.00 45.28 108 MET A O 1
ATOM 852 N N . THR A 1 109 ? 20.250 2.031 9.423 1.00 49.50 109 THR A N 1
ATOM 853 C CA . THR A 1 109 ? 20.764 1.486 10.671 1.00 49.50 109 THR A CA 1
ATOM 854 C C . THR A 1 109 ? 19.601 0.821 11.381 1.00 49.50 109 THR A C 1
ATOM 856 O O . THR A 1 109 ? 18.521 1.398 11.483 1.00 49.50 109 THR A O 1
ATOM 859 N N . LYS A 1 110 ? 19.801 -0.416 11.855 1.00 51.19 110 LYS A N 1
ATOM 860 C CA . LYS A 1 110 ? 18.797 -1.103 12.670 1.00 51.19 110 LYS A CA 1
ATOM 861 C C . LYS A 1 110 ? 18.405 -0.154 13.810 1.00 51.19 110 LYS A C 1
ATOM 863 O O . LYS A 1 110 ? 19.278 0.155 14.629 1.00 51.19 110 LYS A O 1
ATOM 868 N N . PRO A 1 111 ? 17.147 0.315 13.880 1.00 57.16 111 PRO A N 1
ATOM 869 C CA . PRO A 1 111 ? 16.762 1.255 14.914 1.00 57.16 111 PRO A CA 1
ATOM 870 C C . PRO A 1 111 ? 16.975 0.587 16.269 1.00 57.16 111 PRO A C 1
ATOM 872 O O . PRO A 1 111 ? 16.625 -0.580 16.484 1.00 57.16 111 PRO A O 1
ATOM 875 N N . THR A 1 112 ? 17.612 1.307 17.191 1.00 66.44 112 THR A N 1
ATOM 876 C CA . THR A 1 112 ? 17.732 0.816 18.564 1.00 66.44 112 THR A CA 1
ATOM 877 C C . THR A 1 112 ? 16.334 0.705 19.170 1.00 66.44 112 THR A C 1
ATOM 879 O O . THR A 1 112 ? 15.417 1.426 18.770 1.00 66.44 112 THR A O 1
ATOM 882 N N . SER A 1 113 ? 16.155 -0.150 20.184 1.00 66.75 113 SER A N 1
ATOM 883 C CA . SER A 1 113 ? 14.870 -0.216 20.900 1.00 66.75 113 SER A CA 1
ATOM 884 C C . SER A 1 113 ? 14.434 1.151 21.442 1.00 66.75 113 SER A C 1
ATOM 886 O O . SER A 1 113 ? 13.241 1.353 21.652 1.00 66.75 113 SER A O 1
ATOM 888 N N . THR A 1 114 ? 15.371 2.068 21.688 1.00 70.88 114 THR A N 1
ATOM 889 C CA . THR A 1 114 ? 15.086 3.428 22.148 1.00 70.88 114 THR A CA 1
ATOM 890 C C . THR A 1 114 ? 14.593 4.303 21.001 1.00 70.88 114 THR A C 1
ATOM 892 O O . THR A 1 114 ? 13.551 4.929 21.146 1.00 70.88 114 THR A O 1
ATOM 895 N N . THR A 1 115 ? 15.273 4.289 19.850 1.00 69.81 115 THR A N 1
ATOM 896 C CA . THR A 1 115 ? 14.856 5.016 18.638 1.00 69.81 115 THR A CA 1
ATOM 897 C C . THR A 1 115 ? 13.445 4.617 18.217 1.00 69.81 115 THR A C 1
ATOM 899 O O . THR A 1 115 ? 12.578 5.475 18.101 1.00 69.81 115 THR A O 1
ATOM 902 N N . PHE A 1 116 ? 13.181 3.310 18.129 1.00 68.44 116 PHE A N 1
ATOM 903 C CA . PHE A 1 116 ? 11.867 2.797 17.743 1.00 68.44 116 PHE A CA 1
ATOM 904 C C . PHE A 1 116 ? 10.759 3.225 18.715 1.00 68.44 116 PHE A C 1
ATOM 906 O O . PHE A 1 116 ? 9.658 3.566 18.297 1.00 68.44 116 PHE A O 1
ATOM 913 N N . LYS A 1 117 ? 11.040 3.236 20.027 1.00 69.19 117 LYS A N 1
ATOM 914 C CA . LYS A 1 117 ? 10.079 3.726 21.027 1.00 69.19 117 LYS A CA 1
ATOM 915 C C . LYS A 1 117 ? 9.790 5.213 20.844 1.00 69.19 117 LYS A C 1
ATOM 917 O O . LYS A 1 117 ? 8.627 5.597 20.901 1.00 69.19 117 LYS A O 1
ATOM 922 N N . THR A 1 118 ? 10.818 6.028 20.620 1.00 74.88 118 THR A N 1
ATOM 923 C CA . THR A 1 118 ? 10.661 7.472 20.405 1.00 74.88 118 THR A CA 1
ATOM 924 C C . THR A 1 118 ? 9.831 7.760 19.157 1.00 74.88 118 THR A C 1
ATOM 926 O O . THR A 1 118 ? 8.894 8.548 19.225 1.00 74.88 118 THR A O 1
ATOM 929 N N . GLU A 1 119 ? 10.120 7.083 18.046 1.00 74.94 119 GLU A N 1
ATOM 930 C CA . GLU A 1 119 ? 9.378 7.238 16.790 1.00 74.94 119 GLU A CA 1
ATOM 931 C C . GLU A 1 119 ? 7.933 6.740 16.922 1.00 74.94 119 GLU A C 1
ATOM 933 O O . GLU A 1 119 ? 7.000 7.444 16.550 1.00 74.94 119 GLU A O 1
ATOM 938 N N . ALA A 1 120 ? 7.710 5.598 17.580 1.00 71.94 120 ALA A N 1
ATOM 939 C CA . ALA A 1 120 ? 6.362 5.094 17.840 1.00 71.94 120 ALA A CA 1
ATOM 940 C C . ALA A 1 120 ? 5.519 6.026 18.725 1.00 71.94 120 ALA A C 1
ATOM 942 O O . ALA A 1 120 ? 4.288 5.993 18.657 1.00 71.94 120 ALA A O 1
ATOM 943 N N . MET A 1 121 ? 6.161 6.843 19.565 1.00 75.31 121 MET A N 1
ATOM 944 C CA . MET A 1 121 ? 5.507 7.851 20.407 1.00 75.31 121 MET A CA 1
ATOM 945 C C . MET A 1 121 ? 5.348 9.207 19.706 1.00 75.31 121 MET A C 1
ATOM 947 O O . MET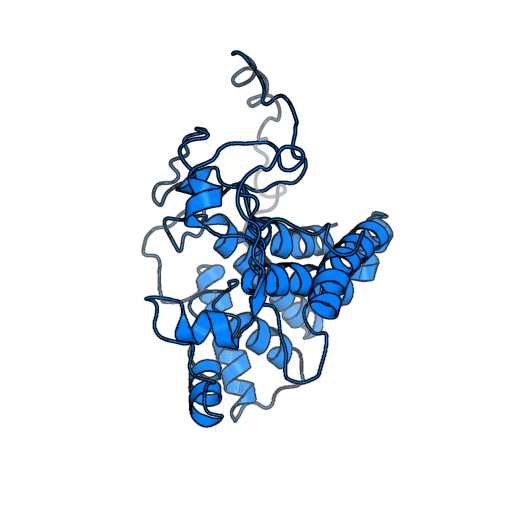 A 1 121 ? 4.633 10.072 20.227 1.00 75.31 121 MET A O 1
ATOM 951 N N . ALA A 1 122 ? 5.967 9.398 18.539 1.00 77.31 122 ALA A N 1
ATOM 952 C CA . ALA A 1 122 ? 5.818 10.609 17.751 1.00 77.31 122 ALA A CA 1
ATOM 953 C C . ALA A 1 122 ? 4.386 10.744 17.217 1.00 77.31 122 ALA A C 1
ATOM 955 O O . ALA A 1 122 ? 3.670 9.762 16.983 1.00 77.31 122 ALA A O 1
ATOM 956 N N . ARG A 1 123 ? 3.958 11.999 17.053 1.00 75.06 123 ARG A N 1
ATOM 957 C CA . ARG A 1 123 ? 2.675 12.316 16.431 1.00 75.06 123 ARG A CA 1
ATOM 958 C C . ARG A 1 123 ? 2.806 12.048 14.928 1.00 75.06 123 ARG A C 1
ATOM 960 O O . ARG A 1 123 ? 3.639 12.702 14.303 1.00 75.06 123 ARG A O 1
ATOM 967 N N . PRO A 1 124 ? 2.010 11.134 14.357 1.00 82.50 124 PRO A N 1
ATOM 968 C CA . PRO A 1 124 ? 2.138 10.794 12.951 1.00 82.50 124 PRO A CA 1
ATOM 969 C C . PRO A 1 124 ? 1.594 11.918 12.068 1.00 82.50 124 PRO A C 1
ATOM 971 O O . PRO A 1 124 ? 0.600 12.570 12.409 1.00 82.50 124 PRO A O 1
ATOM 974 N N . SER A 1 125 ? 2.242 12.119 10.925 1.00 83.50 125 SER A N 1
ATOM 975 C CA . SER A 1 125 ? 1.820 13.060 9.882 1.00 83.50 125 SER A CA 1
ATOM 976 C C . SER A 1 125 ? 1.237 12.365 8.654 1.00 83.50 125 SER A C 1
ATOM 978 O O . SER A 1 125 ? 0.493 12.995 7.907 1.00 83.50 125 SER A O 1
ATOM 980 N N . GLU A 1 126 ? 1.530 11.080 8.453 1.00 88.75 126 GLU A N 1
ATOM 981 C CA . GLU A 1 126 ? 1.081 10.291 7.305 1.00 88.75 126 GLU A CA 1
ATOM 982 C C . GLU A 1 126 ? 0.953 8.796 7.649 1.00 88.75 126 GLU A C 1
ATOM 984 O O . GLU A 1 126 ? 1.359 8.345 8.721 1.00 88.75 126 GLU A O 1
ATOM 989 N N . PHE A 1 127 ? 0.358 8.032 6.730 1.00 91.44 127 PHE A N 1
ATOM 990 C CA . PHE A 1 127 ? 0.420 6.572 6.712 1.00 91.44 127 PHE A CA 1
ATOM 991 C C . PHE A 1 127 ? 0.873 6.133 5.324 1.00 91.44 127 PHE A C 1
ATOM 993 O O . PHE A 1 127 ? 0.207 6.460 4.341 1.00 91.44 127 PHE A O 1
ATOM 1000 N N . SER A 1 128 ? 1.991 5.422 5.229 1.00 92.81 128 SER A N 1
ATOM 1001 C CA . SER A 1 128 ? 2.615 5.086 3.950 1.00 92.81 128 SER A CA 1
ATOM 1002 C C . SER A 1 128 ? 3.467 3.817 4.040 1.00 92.81 128 SER A C 1
ATOM 1004 O O . SER A 1 128 ? 3.649 3.210 5.102 1.00 92.81 128 SER A O 1
ATOM 1006 N N . TRP A 1 129 ? 4.020 3.403 2.899 1.00 88.56 129 TRP A N 1
ATOM 1007 C CA . TRP A 1 129 ? 5.004 2.324 2.852 1.00 88.56 129 TRP A CA 1
ATOM 1008 C C . TRP A 1 129 ? 6.306 2.675 3.579 1.00 88.56 129 TRP A C 1
ATOM 1010 O O . TRP A 1 129 ? 7.104 1.761 3.779 1.00 88.56 129 TRP A O 1
ATOM 1020 N N . ASP A 1 130 ? 6.497 3.923 4.029 1.00 87.19 130 ASP A N 1
ATOM 1021 C CA . ASP A 1 130 ? 7.642 4.377 4.823 1.00 87.19 130 ASP A CA 1
ATOM 1022 C C . ASP A 1 130 ? 7.260 4.664 6.294 1.00 87.19 130 ASP A C 1
ATOM 1024 O O . ASP A 1 130 ? 7.899 4.113 7.193 1.00 87.19 130 ASP A O 1
ATOM 1028 N N . ASP A 1 131 ? 6.119 5.311 6.568 1.00 87.31 131 ASP A N 1
ATOM 1029 C CA . ASP A 1 131 ? 5.609 5.560 7.933 1.00 87.31 131 ASP A CA 1
ATOM 1030 C C . ASP A 1 131 ? 4.374 4.707 8.284 1.00 87.31 131 ASP A C 1
ATOM 1032 O O . ASP A 1 131 ? 3.298 4.820 7.694 1.00 87.31 131 ASP A O 1
ATOM 1036 N N . LYS A 1 132 ? 4.526 3.825 9.282 1.00 90.69 132 LYS A N 1
ATOM 1037 C CA . LYS A 1 132 ? 3.500 2.846 9.685 1.00 90.69 132 LYS A CA 1
ATOM 1038 C C . LYS A 1 132 ? 2.937 3.148 11.068 1.00 90.69 132 LYS A C 1
ATOM 1040 O O . LYS A 1 132 ? 2.086 2.396 11.559 1.00 90.69 132 LYS A O 1
ATOM 1045 N N . PHE A 1 133 ? 3.411 4.210 11.723 1.00 90.44 133 PHE A N 1
ATOM 1046 C CA . PHE A 1 133 ? 3.151 4.429 13.139 1.00 90.44 133 PHE A CA 1
ATOM 1047 C C . PHE A 1 133 ? 1.675 4.666 13.402 1.00 90.44 133 PHE A C 1
ATOM 1049 O O . PHE A 1 133 ? 1.135 4.049 14.315 1.00 90.44 133 PHE A O 1
ATOM 1056 N N . VAL A 1 134 ? 0.984 5.449 12.572 1.00 89.19 134 VAL A N 1
ATOM 1057 C CA . VAL A 1 134 ? -0.453 5.671 12.778 1.00 89.19 134 VAL A CA 1
ATOM 1058 C C . VAL A 1 134 ? -1.291 4.406 12.588 1.00 89.19 134 VAL A C 1
ATOM 1060 O O . VAL A 1 134 ? -2.255 4.193 13.326 1.00 89.19 134 VAL A O 1
ATOM 1063 N N . GLY A 1 135 ? -0.905 3.520 11.666 1.00 88.44 135 GLY A N 1
ATOM 1064 C CA . GLY A 1 135 ? -1.550 2.217 11.498 1.00 88.44 135 GLY A CA 1
ATOM 1065 C C . GLY A 1 135 ? -1.377 1.346 12.743 1.00 88.44 135 GLY A C 1
ATOM 1066 O O . GLY A 1 135 ? -2.354 0.825 13.282 1.00 88.44 135 GLY A O 1
ATOM 1067 N N . ALA A 1 136 ? -0.150 1.258 13.265 1.00 88.62 136 ALA A N 1
ATOM 1068 C CA . ALA A 1 136 ? 0.142 0.526 14.497 1.00 88.62 136 ALA A CA 1
ATOM 1069 C C . ALA A 1 136 ? -0.582 1.127 15.717 1.00 88.62 136 ALA A C 1
ATOM 1071 O O . ALA A 1 136 ? -1.213 0.403 16.485 1.00 88.62 136 ALA A O 1
ATOM 1072 N N . GLN A 1 137 ? -0.550 2.45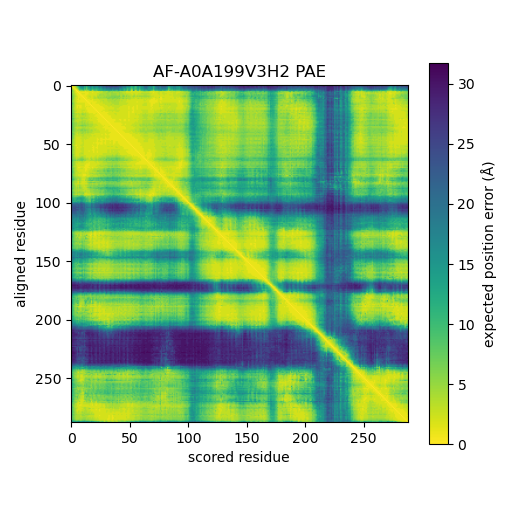2 15.865 1.00 86.69 137 GLN A N 1
ATOM 1073 C CA . GLN A 1 137 ? -1.240 3.188 16.925 1.00 86.69 137 GLN A CA 1
ATOM 1074 C C . GLN A 1 137 ? -2.762 2.967 16.868 1.00 86.69 137 GLN A C 1
ATOM 1076 O O . GLN A 1 137 ? -3.392 2.783 17.909 1.00 86.69 137 GLN A O 1
ATOM 1081 N N . THR A 1 138 ? -3.345 2.906 15.665 1.00 86.19 138 THR A N 1
ATOM 1082 C CA . THR A 1 138 ? -4.774 2.613 15.452 1.00 86.19 138 THR A CA 1
ATOM 1083 C C . THR A 1 138 ? -5.133 1.178 15.827 1.00 86.19 138 THR A C 1
ATOM 1085 O O . THR A 1 138 ? -6.183 0.946 16.413 1.00 86.19 138 THR A O 1
ATOM 1088 N N . LEU A 1 139 ? -4.276 0.197 15.532 1.00 85.31 139 LEU A N 1
ATOM 1089 C CA . LEU A 1 139 ? -4.509 -1.189 15.955 1.00 85.31 139 LEU A CA 1
ATOM 1090 C C . LEU A 1 139 ? -4.420 -1.336 17.475 1.00 85.31 139 LEU A C 1
ATOM 1092 O O . LEU A 1 139 ? -5.266 -1.986 18.086 1.00 85.31 139 LEU A O 1
ATOM 1096 N N . VAL A 1 140 ? -3.426 -0.699 18.094 1.00 82.94 140 VAL A N 1
ATOM 1097 C CA . VAL A 1 140 ? -3.261 -0.705 19.550 1.00 82.94 140 VAL A CA 1
ATOM 1098 C C . VAL A 1 140 ? -4.451 -0.043 20.245 1.00 82.94 140 VAL A C 1
ATOM 1100 O O . VAL A 1 140 ? -4.923 -0.551 21.263 1.00 82.94 140 VAL A O 1
ATOM 1103 N N . SER A 1 141 ? -4.988 1.044 19.683 1.00 75.62 141 SER A N 1
ATOM 1104 C CA . SER A 1 141 ? -6.129 1.748 20.271 1.00 75.62 141 SER A CA 1
ATOM 1105 C C . SER A 1 141 ? -7.435 0.954 20.250 1.00 75.62 141 SER A C 1
ATOM 1107 O O . SER A 1 141 ? -8.337 1.303 21.004 1.00 75.62 141 SER A O 1
ATOM 1109 N N . LYS A 1 142 ? -7.522 -0.157 19.496 1.00 73.75 142 LYS A N 1
ATOM 1110 C CA . LYS A 1 142 ? -8.698 -1.047 19.505 1.00 73.75 142 LYS A CA 1
ATOM 1111 C C . LYS A 1 142 ? -8.933 -1.751 20.842 1.00 73.75 142 LYS A C 1
ATOM 1113 O O . LYS A 1 142 ? -10.048 -2.201 21.110 1.00 73.75 142 LYS A O 1
ATOM 1118 N N . GLY A 1 143 ? -7.896 -1.881 21.670 1.00 68.06 143 GLY A N 1
ATOM 1119 C CA . GLY A 1 143 ? -8.007 -2.465 23.003 1.00 68.06 143 GLY A CA 1
ATOM 1120 C C . GLY A 1 143 ? -8.745 -1.560 23.997 1.00 68.06 143 GLY A C 1
ATOM 1121 O O . GLY A 1 143 ? -8.949 -0.371 23.772 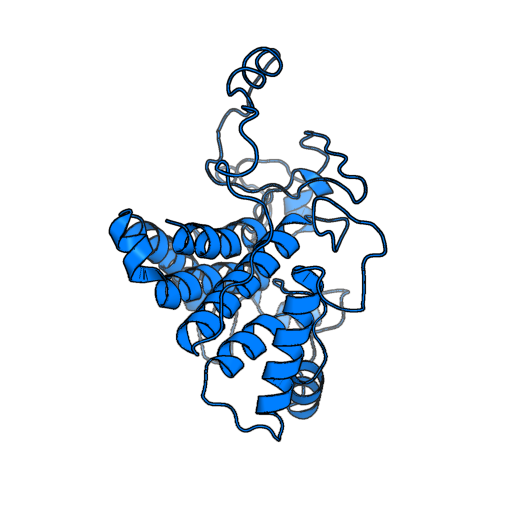1.00 68.06 143 GLY A O 1
ATOM 1122 N N . LYS A 1 144 ? -9.106 -2.105 25.166 1.00 68.25 144 LYS A N 1
ATOM 1123 C CA . LYS A 1 144 ? -9.500 -1.271 26.313 1.00 68.25 144 LYS A CA 1
ATOM 1124 C C . LYS A 1 144 ? -8.247 -0.611 26.882 1.00 68.25 144 LYS A C 1
ATOM 1126 O O . LYS A 1 144 ? -7.512 -1.242 27.638 1.00 68.25 144 LYS A O 1
ATOM 1131 N N . ILE A 1 145 ? -8.000 0.632 26.484 1.00 69.00 145 ILE A N 1
ATOM 1132 C CA . ILE A 1 145 ? -6.803 1.375 26.871 1.00 69.00 145 ILE A CA 1
ATOM 1133 C C . ILE A 1 145 ? -7.086 2.229 28.120 1.00 69.00 145 ILE A C 1
ATOM 1135 O O . ILE A 1 145 ? -8.035 3.014 28.103 1.00 69.00 145 ILE A O 1
ATOM 1139 N N . PRO A 1 146 ? -6.299 2.085 29.205 1.00 66.69 146 PRO A N 1
ATOM 1140 C CA . PRO A 1 146 ? -6.339 2.995 30.349 1.00 66.69 146 PRO A CA 1
ATOM 1141 C C . PRO A 1 146 ? -6.106 4.454 29.936 1.00 66.69 146 PRO A C 1
ATOM 1143 O O . PRO A 1 146 ? -5.452 4.721 28.933 1.00 66.69 146 PRO A O 1
ATOM 1146 N N . ASN A 1 147 ? -6.600 5.413 30.720 1.00 67.44 147 ASN A N 1
ATOM 1147 C CA . ASN A 1 147 ? -6.429 6.846 30.438 1.00 67.44 147 ASN A CA 1
ATOM 1148 C C . ASN A 1 147 ? -5.038 7.391 30.832 1.00 67.44 147 ASN A C 1
ATOM 1150 O O . ASN A 1 147 ? -4.908 8.561 31.187 1.00 67.44 147 ASN A O 1
ATOM 1154 N N . ASP A 1 148 ? -4.011 6.544 30.808 1.00 66.38 148 ASP A N 1
ATOM 1155 C CA . ASP A 1 148 ? -2.640 6.860 31.187 1.00 66.38 148 ASP A CA 1
ATOM 1156 C C . ASP A 1 148 ? -1.607 5.983 30.448 1.00 66.38 148 ASP A C 1
ATOM 1158 O O . ASP A 1 148 ? -1.915 4.983 29.792 1.00 66.38 148 ASP A O 1
ATOM 1162 N N . GLY A 1 149 ? -0.341 6.397 30.521 1.00 77.06 149 GLY A N 1
ATOM 1163 C CA . GLY A 1 149 ? 0.789 5.652 29.966 1.00 77.06 149 GLY A CA 1
ATOM 1164 C C . GLY A 1 149 ? 0.909 5.672 28.436 1.00 77.06 149 GLY A C 1
ATOM 1165 O O . GLY A 1 149 ? 0.234 6.412 27.719 1.00 77.06 149 GLY A O 1
ATOM 1166 N N . ALA A 1 150 ? 1.825 4.847 27.922 1.00 79.19 150 ALA A N 1
ATOM 1167 C CA . ALA A 1 150 ? 2.198 4.839 26.504 1.00 79.19 150 ALA A CA 1
ATOM 1168 C C . ALA A 1 150 ? 1.044 4.422 25.575 1.00 79.19 150 ALA A C 1
ATOM 1170 O O . ALA A 1 150 ? 0.900 4.965 24.483 1.00 79.19 150 ALA A O 1
ATOM 1171 N N . TYR A 1 151 ? 0.187 3.499 26.020 1.00 77.56 151 TYR A N 1
ATOM 1172 C CA . TYR A 1 151 ? -0.961 3.048 25.233 1.00 77.56 151 TYR A CA 1
ATOM 1173 C C . TYR A 1 151 ? -1.990 4.161 25.021 1.00 77.56 151 TYR A C 1
ATOM 1175 O O . TYR A 1 151 ? -2.512 4.310 23.914 1.00 77.56 151 TYR A O 1
ATOM 1183 N N . TRP A 1 152 ? -2.241 4.980 26.050 1.00 72.56 152 TRP A N 1
ATOM 1184 C CA . TRP A 1 152 ? -3.082 6.165 25.911 1.00 72.56 152 TRP A CA 1
ATOM 1185 C C . TRP A 1 152 ? -2.488 7.153 24.906 1.00 72.56 152 TRP A C 1
ATOM 1187 O O . TRP A 1 152 ? -3.211 7.690 24.071 1.00 72.56 152 TRP A O 1
ATOM 1197 N N . GLN A 1 153 ? -1.166 7.348 24.927 1.00 73.69 153 GLN A N 1
ATOM 1198 C CA . GLN A 1 153 ? -0.493 8.232 23.978 1.00 73.69 153 GLN A CA 1
ATOM 1199 C C . GLN A 1 153 ? -0.620 7.737 22.532 1.00 73.69 153 GLN A C 1
ATOM 1201 O O . GLN A 1 153 ? -0.853 8.547 21.640 1.00 73.69 153 GLN A O 1
ATOM 1206 N N . TYR A 1 154 ? -0.549 6.425 22.289 1.00 80.50 154 TYR A N 1
ATOM 1207 C CA . TYR A 1 154 ? -0.807 5.856 20.963 1.00 80.50 154 TYR A CA 1
ATOM 1208 C C . TYR A 1 154 ? -2.234 6.118 20.493 1.00 80.50 154 TYR A C 1
ATOM 1210 O O . TYR A 1 154 ? -2.434 6.569 19.367 1.00 80.50 154 TYR A O 1
ATOM 1218 N N . LYS A 1 155 ? -3.222 5.916 21.372 1.00 76.50 155 LYS A N 1
ATOM 1219 C CA . LYS A 1 155 ? -4.609 6.276 21.073 1.00 76.50 155 LYS A CA 1
ATOM 1220 C C . LYS A 1 155 ? -4.734 7.766 20.750 1.00 76.50 155 LYS A C 1
ATOM 1222 O O . LYS A 1 155 ? -5.302 8.108 19.721 1.00 76.50 155 LYS A O 1
ATOM 1227 N N . ASN A 1 156 ? -4.187 8.641 21.590 1.00 74.56 156 ASN A N 1
ATOM 1228 C CA . ASN A 1 156 ? -4.253 10.085 21.387 1.00 74.56 156 ASN A CA 1
ATOM 1229 C C . ASN A 1 156 ? -3.590 10.503 20.063 1.00 74.56 156 ASN A C 1
ATOM 1231 O O . ASN A 1 156 ? -4.146 11.314 19.334 1.00 74.56 156 ASN A O 1
ATOM 1235 N N . ASN A 1 157 ? -2.440 9.928 19.713 1.00 80.50 157 ASN A N 1
ATOM 1236 C CA . ASN A 1 157 ? -1.768 10.203 18.444 1.00 80.50 157 ASN A CA 1
ATOM 1237 C C . ASN A 1 157 ? -2.618 9.771 17.235 1.00 80.50 157 ASN A C 1
ATOM 1239 O O . ASN A 1 157 ? -2.760 10.550 16.290 1.00 80.50 157 ASN A O 1
ATOM 1243 N N . ALA A 1 158 ? -3.235 8.585 17.294 1.00 77.38 158 ALA A N 1
ATOM 1244 C CA . ALA A 1 158 ? -4.166 8.122 16.266 1.00 77.38 158 ALA A CA 1
ATOM 1245 C C . ALA A 1 158 ? -5.394 9.042 16.158 1.00 77.38 158 ALA A C 1
ATOM 1247 O O . ALA A 1 158 ? -5.723 9.492 15.064 1.00 77.38 158 ALA A O 1
ATOM 1248 N N . ASP A 1 159 ? -6.023 9.401 17.282 1.00 73.50 159 ASP A N 1
ATOM 1249 C CA . ASP A 1 159 ? -7.167 10.322 17.312 1.00 73.50 159 ASP A CA 1
ATOM 1250 C C . ASP A 1 159 ? -6.802 11.683 16.686 1.00 73.50 159 ASP A C 1
ATOM 1252 O O . ASP A 1 159 ? -7.578 12.245 15.913 1.00 73.50 159 ASP A O 1
ATOM 1256 N N . GLN A 1 160 ? -5.611 12.216 16.985 1.00 73.25 160 GLN A N 1
ATOM 1257 C CA . GLN A 1 160 ? -5.129 13.494 16.446 1.00 73.25 160 GLN A CA 1
ATOM 1258 C C . GLN A 1 160 ? -4.899 13.442 14.934 1.00 73.25 160 GLN A C 1
ATOM 1260 O O . GLN A 1 160 ? -5.229 14.403 14.234 1.00 73.25 160 GLN A O 1
ATOM 1265 N N . PHE A 1 161 ? -4.356 12.336 14.424 1.00 81.81 161 PHE A N 1
ATOM 1266 C CA . PHE A 1 161 ? -4.237 12.115 12.986 1.00 81.81 161 PHE A CA 1
ATOM 1267 C C . PHE A 1 161 ? -5.612 12.054 12.323 1.00 81.81 161 PHE A C 1
ATOM 1269 O O . PHE A 1 161 ? -5.865 12.779 11.366 1.00 81.81 161 PHE A O 1
ATOM 1276 N N . ILE A 1 162 ? -6.539 11.277 12.888 1.00 76.94 162 ILE A N 1
ATOM 1277 C CA . ILE A 1 162 ? -7.916 11.180 12.396 1.00 76.94 162 ILE A CA 1
ATOM 1278 C C . ILE A 1 162 ? -8.618 12.539 12.403 1.00 76.94 162 ILE A C 1
ATOM 1280 O O . ILE A 1 162 ? -9.301 12.880 11.440 1.00 76.94 162 ILE A O 1
ATOM 1284 N N . CYS A 1 163 ? -8.430 13.347 13.447 1.00 71.19 163 CYS A N 1
ATOM 1285 C CA . CYS A 1 163 ? -8.978 14.700 13.507 1.00 71.19 163 CYS A CA 1
ATOM 1286 C C . CYS A 1 163 ? -8.396 15.610 12.420 1.00 71.19 163 CYS A C 1
ATOM 1288 O O . CYS A 1 163 ? -9.121 16.451 11.892 1.00 71.19 163 CYS A O 1
ATOM 1290 N N . SER A 1 164 ? -7.115 15.449 12.081 1.00 74.31 164 SER A N 1
ATOM 1291 C CA . SER A 1 164 ? -6.473 16.188 10.990 1.00 74.31 164 SER A CA 1
ATOM 1292 C C . SER A 1 164 ? -7.027 15.759 9.627 1.00 74.31 164 SER A C 1
ATOM 1294 O O . SER A 1 164 ? -7.519 16.604 8.882 1.00 74.31 164 SER A O 1
ATOM 1296 N N . VAL A 1 165 ? -7.087 14.450 9.359 1.00 77.75 165 VAL A N 1
ATOM 1297 C CA . VAL A 1 165 ? -7.663 13.867 8.130 1.00 77.75 165 VAL A CA 1
ATOM 1298 C C . VAL A 1 165 ? -9.129 14.266 7.954 1.00 77.75 165 VAL A C 1
ATOM 1300 O O . VAL A 1 165 ? -9.549 14.658 6.871 1.00 77.75 165 VAL A O 1
ATOM 1303 N N . ALA A 1 166 ? -9.919 14.222 9.027 1.00 70.69 166 ALA A N 1
ATOM 1304 C CA . ALA A 1 166 ? -11.321 14.627 9.006 1.00 70.69 166 ALA A CA 1
ATOM 1305 C C . ALA A 1 166 ? -11.519 16.154 8.953 1.00 70.69 166 ALA A C 1
ATOM 1307 O O . ALA A 1 166 ? -12.666 16.601 8.974 1.00 70.69 166 ALA A O 1
ATOM 1308 N N . GLN A 1 167 ? -10.438 16.947 8.937 1.00 68.50 167 GLN A N 1
ATOM 1309 C CA . GLN A 1 167 ? -10.455 18.415 8.995 1.00 68.50 167 GLN A CA 1
ATOM 1310 C C . GLN A 1 167 ? -11.253 18.963 10.196 1.00 68.50 167 GLN A C 1
ATOM 1312 O O . GLN A 1 167 ? -11.900 20.006 10.129 1.00 68.50 167 GLN A O 1
ATOM 1317 N N . LYS A 1 168 ? -11.220 18.240 11.323 1.00 61.62 168 LYS A N 1
ATOM 1318 C CA . LYS A 1 168 ? -11.884 18.593 12.592 1.00 61.62 168 LYS A CA 1
ATOM 1319 C C . LYS A 1 168 ? -10.901 19.055 13.682 1.00 61.62 168 LYS A C 1
ATOM 1321 O O . LYS A 1 168 ? -11.333 19.355 14.792 1.00 61.62 168 LYS A O 1
ATOM 1326 N N . GLY A 1 169 ? -9.596 19.093 13.389 1.00 54.03 169 GLY A N 1
ATOM 1327 C CA . GLY A 1 169 ? -8.522 19.517 14.299 1.00 54.03 169 GLY A CA 1
ATOM 1328 C C . GLY A 1 169 ? -7.962 20.920 14.017 1.00 54.03 169 GLY A C 1
ATOM 1329 O O . GLY A 1 169 ? -8.314 21.567 13.039 1.00 54.03 169 GLY A O 1
ATOM 1330 N N . THR A 1 170 ? -7.051 21.393 14.876 1.00 46.69 170 THR A N 1
ATOM 1331 C CA . THR A 1 170 ? -6.461 22.751 14.824 1.00 46.69 170 THR A CA 1
ATOM 1332 C C . THR A 1 170 ? -5.174 22.867 13.996 1.00 46.69 170 THR A C 1
ATOM 1334 O O . THR A 1 170 ? -4.566 23.934 13.970 1.00 46.69 170 THR A O 1
ATOM 1337 N N . THR A 1 171 ? -4.714 21.797 13.337 1.00 46.25 171 THR A N 1
ATOM 1338 C CA . THR A 1 171 ? -3.429 21.788 12.611 1.00 46.25 171 THR A CA 1
ATOM 1339 C C . THR A 1 171 ? -3.534 21.170 11.209 1.00 46.25 171 THR A C 1
ATOM 1341 O O . THR A 1 171 ? -4.063 20.072 11.047 1.00 46.25 171 THR A O 1
ATOM 1344 N N . THR A 1 172 ? -2.995 21.949 10.254 1.00 41.72 172 THR A N 1
ATOM 1345 C CA . THR A 1 172 ? -2.555 21.667 8.866 1.00 41.72 172 THR A CA 1
ATOM 1346 C C . THR A 1 172 ? -3.592 21.349 7.780 1.00 41.72 172 THR A C 1
ATOM 1348 O O . THR A 1 172 ? -3.713 20.224 7.323 1.00 41.72 172 THR A O 1
ATOM 1351 N N . SER A 1 173 ? -4.266 22.401 7.305 1.00 43.34 173 SER A N 1
ATOM 1352 C CA . SER A 1 173 ? -4.389 22.809 5.889 1.00 43.34 173 SER A CA 1
ATOM 1353 C C . SER A 1 173 ? -5.281 24.050 5.884 1.00 43.34 173 SER A C 1
ATOM 1355 O O . SER A 1 173 ? -6.475 23.958 6.150 1.00 43.34 173 SER A O 1
ATOM 1357 N N . SER A 1 174 ? -4.706 25.230 5.659 1.00 43.25 174 SER A N 1
ATOM 1358 C CA . SER A 1 174 ? -5.408 26.521 5.702 1.00 43.25 174 SER A CA 1
ATOM 1359 C C . SER A 1 174 ? -6.268 26.806 4.466 1.00 43.25 174 SER A C 1
ATOM 1361 O O . SER A 1 174 ? -6.611 27.956 4.230 1.00 43.25 174 SER A O 1
ATOM 1363 N N . GLU A 1 175 ? -6.630 25.788 3.688 1.00 50.00 175 GLU A N 1
ATOM 1364 C CA . GLU A 1 175 ? -7.549 25.929 2.562 1.00 50.00 175 GLU A CA 1
ATOM 1365 C C . GLU A 1 175 ? -8.584 24.797 2.612 1.00 50.00 175 GLU A C 1
ATOM 1367 O O . GLU A 1 175 ? -8.186 23.631 2.740 1.00 50.00 175 GLU A O 1
ATOM 1372 N N . PRO A 1 176 ? -9.897 25.094 2.532 1.00 51.47 176 PRO A N 1
ATOM 1373 C CA . PRO A 1 176 ? -10.939 24.086 2.381 1.00 51.47 176 PRO A CA 1
ATOM 1374 C C . PRO A 1 176 ? -10.801 23.420 1.006 1.00 51.47 176 PRO A C 1
ATOM 1376 O O . PRO A 1 176 ? -11.466 23.780 0.036 1.00 51.47 176 PRO A O 1
ATOM 1379 N N . ARG A 1 177 ? -9.891 22.452 0.915 1.00 58.97 177 ARG A N 1
ATOM 1380 C CA . ARG A 1 177 ? -9.679 21.641 -0.281 1.00 58.97 177 ARG A CA 1
ATOM 1381 C C . ARG A 1 177 ? -10.701 20.516 -0.313 1.00 58.97 177 ARG A C 1
ATOM 1383 O O . ARG A 1 177 ? -11.015 19.914 0.715 1.00 58.97 177 ARG A O 1
ATOM 1390 N N . ARG A 1 178 ? -11.214 20.220 -1.511 1.00 65.50 178 ARG A N 1
ATOM 1391 C CA . ARG A 1 178 ? -12.154 19.105 -1.728 1.00 65.50 178 ARG A CA 1
ATOM 1392 C C . ARG A 1 178 ? -11.471 17.746 -1.541 1.00 65.50 178 ARG A C 1
ATOM 1394 O O . ARG A 1 178 ? -12.162 16.752 -1.343 1.00 65.50 178 ARG A O 1
ATOM 1401 N N . MET A 1 179 ? -10.139 17.729 -1.577 1.00 73.25 179 MET A N 1
ATOM 1402 C CA . MET A 1 179 ? -9.287 16.558 -1.462 1.00 73.25 179 MET A CA 1
ATOM 1403 C C . MET A 1 179 ? -8.132 16.828 -0.492 1.00 73.25 179 MET A C 1
ATOM 1405 O O . MET A 1 179 ? -7.608 17.942 -0.433 1.00 73.25 179 MET A O 1
ATOM 1409 N N . LEU A 1 180 ? -7.753 15.816 0.287 1.00 78.94 180 LEU A N 1
ATOM 1410 C CA . LEU A 1 180 ? -6.548 15.873 1.112 1.00 78.94 180 LEU A CA 1
ATOM 1411 C C . LEU A 1 180 ? -5.315 15.722 0.214 1.00 78.94 180 LEU A C 1
ATOM 1413 O O . LEU A 1 180 ? -5.393 15.034 -0.795 1.00 78.94 180 LEU A O 1
ATOM 1417 N N . TRP A 1 181 ? -4.217 16.387 0.570 1.00 80.75 181 TRP A N 1
ATOM 1418 C CA . TRP A 1 181 ? -2.985 16.399 -0.218 1.00 80.75 181 TRP A CA 1
ATOM 1419 C C . TRP A 1 181 ? -1.777 16.438 0.719 1.00 80.75 181 TRP A C 1
ATOM 1421 O O . TRP A 1 181 ? -1.720 17.297 1.605 1.00 80.75 181 TRP A O 1
ATOM 1431 N N . TRP A 1 182 ? -0.827 15.529 0.521 1.00 85.56 182 TRP A N 1
ATOM 1432 C CA . TRP A 1 182 ? 0.399 15.392 1.308 1.00 85.56 182 TRP A CA 1
ATOM 1433 C C . TRP A 1 182 ? 1.648 15.705 0.495 1.00 85.56 182 TRP A C 1
ATOM 1435 O O . TRP A 1 182 ? 2.490 16.478 0.952 1.00 85.56 182 TRP A O 1
ATOM 1445 N N . HIS A 1 183 ? 1.773 15.106 -0.691 1.00 84.81 183 HIS A N 1
ATOM 1446 C CA . HIS A 1 183 ? 3.020 15.116 -1.455 1.00 84.81 183 HIS A CA 1
ATOM 1447 C C . HIS A 1 183 ? 2.765 15.264 -2.958 1.00 84.81 183 HIS A C 1
ATOM 1449 O O . HIS A 1 183 ? 1.732 14.832 -3.460 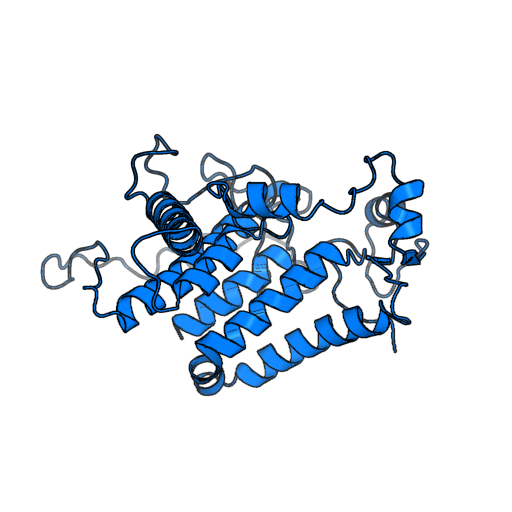1.00 84.81 183 HIS A O 1
ATOM 1455 N N . PRO A 1 184 ? 3.719 15.827 -3.722 1.00 82.25 184 PRO A N 1
ATOM 1456 C CA . PRO A 1 184 ? 3.569 16.005 -5.169 1.00 82.25 184 PRO A CA 1
ATOM 1457 C C . PRO A 1 184 ? 3.698 14.708 -5.981 1.00 82.25 184 PRO A C 1
ATOM 1459 O O . PRO A 1 184 ? 3.390 14.711 -7.170 1.00 82.25 184 PRO A O 1
ATOM 1462 N N . TRP A 1 185 ? 4.168 13.621 -5.365 1.00 82.19 185 TRP A N 1
ATOM 1463 C CA . TRP A 1 185 ? 4.413 12.335 -6.015 1.00 82.19 185 TRP A CA 1
ATOM 1464 C C . TRP A 1 185 ? 3.396 11.302 -5.544 1.00 82.19 185 TRP A C 1
ATOM 1466 O O . TRP A 1 185 ? 3.436 10.892 -4.383 1.00 82.19 185 TRP A O 1
ATOM 1476 N N . ASN A 1 186 ? 2.522 10.855 -6.452 1.00 81.31 186 ASN A N 1
ATOM 1477 C CA . ASN A 1 186 ? 1.555 9.789 -6.192 1.00 81.31 186 ASN A CA 1
ATOM 1478 C C . ASN A 1 186 ? 0.739 10.047 -4.907 1.00 81.31 186 ASN A C 1
ATOM 1480 O O . ASN A 1 186 ? 0.721 9.229 -3.989 1.00 81.31 186 ASN A O 1
ATOM 1484 N N . ASP A 1 187 ? 0.104 11.220 -4.818 1.00 87.19 187 ASP A N 1
ATOM 1485 C CA . ASP A 1 187 ? -0.617 11.679 -3.622 1.00 87.19 187 ASP A CA 1
ATOM 1486 C C . ASP A 1 187 ? -1.714 10.702 -3.168 1.00 87.19 187 ASP A C 1
ATOM 1488 O O . ASP A 1 187 ? -1.945 10.486 -1.973 1.00 87.19 187 ASP A O 1
ATOM 1492 N N . PHE A 1 188 ? -2.357 10.031 -4.125 1.00 87.50 188 PHE A N 1
ATOM 1493 C CA . PHE A 1 188 ? -3.401 9.054 -3.843 1.00 87.50 188 PHE A CA 1
ATOM 1494 C C . PHE A 1 188 ? -2.925 7.892 -2.978 1.00 87.50 188 PHE A C 1
ATOM 1496 O O . PHE A 1 188 ? -3.758 7.315 -2.277 1.00 87.50 188 PHE A O 1
ATOM 1503 N N . GLN A 1 189 ? -1.625 7.576 -2.931 1.00 89.25 189 GLN A N 1
ATOM 1504 C CA . GLN A 1 189 ? -1.121 6.569 -1.994 1.00 89.25 189 GLN A CA 1
ATOM 1505 C C . GLN A 1 189 ? -1.369 6.987 -0.535 1.00 89.25 189 GLN A C 1
ATOM 1507 O O . GLN A 1 189 ? -1.780 6.169 0.284 1.00 89.25 189 GLN A O 1
ATOM 1512 N N . TYR A 1 190 ? -1.212 8.275 -0.224 1.00 89.19 190 TYR A N 1
ATOM 1513 C CA . TYR A 1 190 ? -1.409 8.820 1.118 1.00 89.19 190 TYR A CA 1
ATOM 1514 C C . TYR A 1 190 ? -2.893 8.990 1.418 1.00 89.19 190 TYR A C 1
ATOM 1516 O O . TYR A 1 190 ? -3.359 8.614 2.492 1.00 89.19 190 TYR A O 1
ATOM 1524 N N . THR A 1 191 ? -3.662 9.483 0.446 1.00 87.31 191 THR A N 1
ATOM 1525 C CA . THR A 1 191 ? -5.106 9.686 0.606 1.00 87.31 191 THR A CA 1
ATOM 1526 C C . THR A 1 191 ? -5.849 8.364 0.823 1.00 87.31 191 THR A C 1
ATOM 1528 O O . THR A 1 191 ? -6.666 8.250 1.741 1.00 87.31 191 THR A O 1
ATOM 1531 N N . THR A 1 192 ? -5.549 7.328 0.036 1.00 87.69 192 THR A N 1
ATOM 1532 C CA . THR A 1 192 ? -6.169 6.000 0.196 1.00 87.69 192 THR A CA 1
ATOM 1533 C C . THR A 1 192 ? -5.741 5.320 1.501 1.00 87.69 192 THR A C 1
ATOM 1535 O O . THR A 1 192 ? -6.584 4.742 2.193 1.00 87.69 192 THR A O 1
ATOM 1538 N N . ALA A 1 193 ? -4.469 5.441 1.893 1.00 88.38 193 ALA A N 1
ATOM 1539 C CA . ALA A 1 193 ? -3.954 4.931 3.161 1.00 88.38 193 ALA A CA 1
ATOM 1540 C C . ALA A 1 193 ? -4.585 5.637 4.376 1.00 88.38 193 ALA A C 1
ATOM 1542 O O . ALA A 1 193 ? -5.053 4.973 5.304 1.00 88.38 193 ALA A O 1
ATOM 1543 N N . ALA A 1 194 ? -4.689 6.968 4.354 1.00 87.44 194 ALA A N 1
ATOM 1544 C CA . ALA A 1 194 ? -5.361 7.745 5.393 1.00 87.44 194 ALA A CA 1
ATOM 1545 C C . ALA A 1 194 ? -6.850 7.378 5.507 1.00 87.44 194 ALA A C 1
ATOM 1547 O O . ALA A 1 194 ? -7.376 7.253 6.616 1.00 87.44 194 ALA A O 1
ATOM 1548 N N . LEU A 1 195 ? -7.523 7.141 4.376 1.00 86.50 195 LEU A N 1
ATOM 1549 C CA . LEU A 1 195 ? -8.921 6.717 4.352 1.00 86.50 195 LEU A CA 1
ATOM 1550 C C . LEU A 1 195 ? -9.116 5.326 4.970 1.00 86.50 195 LEU A C 1
ATOM 1552 O O . LEU A 1 195 ? -10.091 5.116 5.696 1.00 86.50 195 LEU A O 1
ATOM 1556 N N . LEU A 1 196 ? -8.187 4.393 4.749 1.00 88.81 196 LEU A N 1
ATOM 1557 C CA . LEU A 1 196 ? -8.206 3.087 5.412 1.00 88.81 196 LEU A CA 1
ATOM 1558 C C . LEU A 1 196 ? -8.103 3.231 6.938 1.00 88.81 196 LEU A C 1
ATOM 1560 O O . LEU A 1 196 ? -8.891 2.624 7.666 1.00 88.81 196 LEU A O 1
ATOM 1564 N N . VAL A 1 197 ? -7.176 4.065 7.422 1.00 84.94 197 VAL A N 1
ATOM 1565 C CA . VAL A 1 197 ? -6.994 4.336 8.860 1.00 84.94 197 VAL A CA 1
ATOM 1566 C C . VAL A 1 197 ? -8.248 4.980 9.457 1.00 84.94 197 VAL A C 1
ATOM 1568 O O . VAL A 1 197 ? -8.736 4.525 10.492 1.00 84.94 197 VAL A O 1
ATOM 1571 N N . LEU A 1 198 ? -8.825 5.978 8.778 1.00 84.44 198 LEU A N 1
ATOM 1572 C CA . LEU A 1 198 ? -10.084 6.620 9.173 1.00 84.44 198 LEU A CA 1
ATOM 1573 C C . LEU A 1 198 ? -11.231 5.621 9.285 1.00 84.44 198 LEU A C 1
ATOM 1575 O O . LEU A 1 198 ? -11.978 5.640 10.260 1.00 84.44 198 LEU A O 1
ATOM 1579 N N . THR A 1 199 ? -11.343 4.736 8.303 1.00 84.19 199 THR A N 1
ATOM 1580 C CA . THR A 1 199 ? -12.395 3.724 8.236 1.00 84.19 199 THR A CA 1
ATOM 1581 C C . THR A 1 199 ? -12.268 2.719 9.384 1.00 84.19 199 THR A C 1
ATOM 1583 O O . THR A 1 199 ? -13.225 2.507 10.130 1.00 84.19 199 THR A O 1
ATOM 1586 N N . ALA A 1 200 ? -11.066 2.177 9.601 1.00 83.94 200 ALA A N 1
ATOM 1587 C CA . ALA A 1 200 ? -10.797 1.252 10.701 1.00 83.94 200 ALA A CA 1
ATOM 1588 C C . ALA A 1 200 ? -11.007 1.902 12.082 1.00 83.94 200 ALA A C 1
ATOM 1590 O O . ALA A 1 200 ? -11.478 1.255 13.020 1.00 83.94 200 ALA A O 1
ATOM 1591 N N . HIS A 1 201 ? -10.675 3.189 12.213 1.00 79.44 201 HIS A N 1
ATOM 1592 C CA . HIS A 1 201 ? -10.894 3.944 13.442 1.00 79.44 201 HIS A CA 1
ATOM 1593 C C . HIS A 1 201 ? -12.381 4.239 13.693 1.00 79.44 201 HIS A C 1
ATOM 1595 O O . HIS A 1 201 ? -12.855 4.121 14.824 1.00 79.44 201 HIS A O 1
ATOM 1601 N N . ALA A 1 202 ? -13.143 4.578 12.650 1.00 79.06 202 ALA A N 1
ATOM 1602 C CA . ALA A 1 202 ? -14.581 4.815 12.754 1.00 79.06 202 ALA A CA 1
ATOM 1603 C C . ALA A 1 202 ? -15.334 3.572 13.254 1.00 79.06 202 ALA A C 1
ATOM 1605 O O . ALA A 1 202 ? -16.225 3.694 14.097 1.00 79.06 202 ALA A O 1
ATOM 1606 N N . ASP A 1 203 ? -14.941 2.379 12.805 1.00 76.69 203 ASP A N 1
ATOM 1607 C CA . ASP A 1 203 ? -15.514 1.120 13.290 1.00 76.69 203 ASP A CA 1
ATOM 1608 C C . ASP A 1 203 ? -15.179 0.841 14.747 1.00 76.69 203 ASP A C 1
ATOM 1610 O O . ASP A 1 203 ? -16.047 0.417 15.515 1.00 76.69 203 ASP A O 1
ATOM 1614 N N . HIS A 1 204 ? -13.948 1.145 15.157 1.00 70.69 204 HIS A N 1
ATOM 1615 C CA . HIS A 1 204 ? -13.578 1.063 16.559 1.00 70.69 204 HIS A CA 1
ATOM 1616 C C . HIS A 1 204 ? -14.476 1.969 17.421 1.00 70.69 204 HIS A C 1
ATOM 1618 O O . HIS A 1 204 ? -15.073 1.492 18.388 1.00 70.69 204 HIS A O 1
ATOM 1624 N N . LEU A 1 205 ? -14.667 3.235 17.031 1.00 64.06 205 LEU A N 1
ATOM 1625 C CA . LEU A 1 205 ? -15.558 4.162 17.743 1.00 64.06 205 LEU A CA 1
ATOM 1626 C C . LEU A 1 205 ? -17.022 3.693 17.751 1.00 64.06 205 LEU A C 1
ATOM 1628 O O . LEU A 1 205 ? -17.696 3.801 18.779 1.00 64.06 205 LEU A O 1
ATOM 1632 N N . ALA A 1 206 ? -17.511 3.135 16.640 1.00 59.31 206 ALA A N 1
ATOM 1633 C CA . ALA A 1 206 ? -18.860 2.579 16.551 1.00 59.31 206 ALA A CA 1
ATOM 1634 C C . ALA A 1 206 ? -19.046 1.372 17.488 1.00 59.31 206 ALA A C 1
ATOM 1636 O O . ALA A 1 206 ? -20.069 1.269 18.164 1.00 59.31 206 ALA A O 1
ATOM 1637 N N . SER A 1 207 ? -18.039 0.500 17.593 1.00 58.19 207 SER A N 1
ATOM 1638 C CA . SER A 1 207 ? -18.043 -0.646 18.515 1.00 58.19 207 SER A CA 1
ATOM 1639 C C . SER A 1 207 ? -17.938 -0.242 19.996 1.00 58.19 207 SER A C 1
ATOM 1641 O O . SER A 1 207 ? -18.376 -0.988 20.871 1.00 58.19 207 SER A O 1
ATOM 1643 N N . ALA A 1 208 ? -17.412 0.957 20.279 1.00 53.16 208 ALA A N 1
ATOM 1644 C CA . ALA A 1 208 ? -17.253 1.521 21.620 1.00 53.16 208 ALA A CA 1
ATOM 1645 C C . ALA A 1 208 ? -18.450 2.378 22.093 1.00 53.16 208 ALA A C 1
ATOM 1647 O O . ALA A 1 208 ? -18.419 2.909 23.203 1.00 53.16 208 ALA A O 1
ATOM 1648 N N . GLY A 1 209 ? -19.515 2.504 21.287 1.00 39.06 209 GLY A N 1
ATOM 1649 C CA . GLY A 1 209 ? -20.745 3.212 21.665 1.00 39.06 209 GLY A CA 1
ATOM 1650 C C . GLY A 1 209 ? -20.741 4.728 21.418 1.00 39.06 209 GLY A C 1
ATOM 1651 O O . GLY A 1 209 ? -21.539 5.439 22.029 1.00 39.06 209 GLY A O 1
ATOM 1652 N N . ALA A 1 210 ? -19.879 5.245 20.533 1.00 31.45 210 ALA A N 1
ATOM 1653 C CA . ALA A 1 210 ? -19.870 6.665 20.167 1.00 31.45 210 ALA A CA 1
ATOM 1654 C C . ALA A 1 210 ? -20.908 6.999 19.061 1.00 31.45 210 ALA A C 1
ATOM 1656 O O . ALA A 1 210 ? -21.032 6.242 18.094 1.00 31.45 210 ALA A O 1
ATOM 1657 N N . PRO A 1 211 ? -21.636 8.136 19.135 1.00 27.56 211 PRO A N 1
ATOM 1658 C CA . PRO A 1 211 ? -22.548 8.571 18.074 1.00 27.56 211 PRO A CA 1
ATOM 1659 C C . PRO A 1 211 ? -21.802 8.923 16.778 1.00 27.56 211 PRO A C 1
ATOM 1661 O O . PRO A 1 211 ? -20.830 9.678 16.785 1.00 27.56 211 PRO A O 1
ATOM 1664 N N . GLN A 1 212 ? -22.298 8.416 15.650 1.00 34.12 212 GLN A N 1
ATOM 1665 C CA . GLN A 1 212 ? -21.761 8.681 14.314 1.00 34.12 212 GLN A CA 1
ATOM 1666 C C . GLN A 1 212 ? -22.122 10.105 13.864 1.00 34.12 212 GLN A C 1
ATOM 1668 O O . GLN A 1 212 ? -23.278 10.412 13.579 1.00 34.12 212 GLN A O 1
ATOM 1673 N N . GLY A 1 213 ? -21.122 10.986 13.803 1.00 26.78 213 GLY A N 1
ATOM 1674 C CA . GLY A 1 213 ? -21.241 12.340 13.263 1.00 26.78 213 GLY A CA 1
ATOM 1675 C C . GLY A 1 213 ? -20.584 12.466 11.890 1.00 26.78 213 GLY A C 1
ATOM 1676 O O . GLY A 1 213 ? -19.399 12.799 11.808 1.00 26.78 213 GLY A O 1
ATOM 1677 N N . ALA A 1 214 ? -21.360 12.268 10.822 1.00 25.11 214 ALA A N 1
ATOM 1678 C CA . ALA A 1 214 ? -20.999 12.660 9.459 1.00 25.11 214 ALA A CA 1
ATOM 1679 C C . ALA A 1 214 ? -21.885 13.831 8.995 1.00 25.11 214 ALA A C 1
ATOM 1681 O O . ALA A 1 214 ? -23.087 13.862 9.261 1.00 25.11 214 ALA A O 1
ATOM 1682 N N . SER A 1 215 ? -21.280 14.817 8.334 1.00 25.67 215 SER A N 1
ATOM 1683 C CA . SER A 1 215 ? -21.945 16.013 7.819 1.00 25.67 215 SER A CA 1
ATOM 1684 C C . SER A 1 215 ? -22.511 15.773 6.416 1.00 25.67 215 SER A C 1
ATOM 1686 O O . SER A 1 215 ? -21.729 15.482 5.519 1.00 25.67 215 SER A O 1
ATOM 1688 N N . ILE A 1 216 ? -23.832 15.913 6.228 1.00 30.19 216 ILE A N 1
ATOM 1689 C CA . ILE A 1 216 ? -24.538 16.735 5.211 1.00 30.19 216 ILE A CA 1
ATOM 1690 C C . ILE A 1 216 ? -26.057 16.445 5.288 1.00 30.19 216 ILE A C 1
ATOM 1692 O O . ILE A 1 216 ? -26.488 15.441 5.853 1.00 30.19 216 ILE A O 1
ATOM 1696 N N . VAL A 1 217 ? -26.890 17.370 4.809 1.00 27.64 217 VAL A N 1
ATOM 1697 C CA . VAL A 1 217 ? -28.334 17.439 5.097 1.00 27.64 217 VAL A CA 1
ATOM 1698 C C . VAL A 1 217 ? -29.173 16.452 4.263 1.00 27.64 217 VAL A C 1
ATOM 1700 O O . VAL A 1 217 ? -28.965 16.284 3.069 1.00 27.64 217 VAL A O 1
ATOM 1703 N N . SER A 1 218 ? -30.171 15.833 4.905 1.00 34.03 218 SER A N 1
ATOM 1704 C CA . SER A 1 218 ? -31.145 14.907 4.303 1.00 34.03 218 SER A CA 1
ATOM 1705 C C . SER A 1 218 ? -31.941 15.519 3.138 1.00 34.03 218 SER A C 1
ATOM 1707 O O . SER A 1 218 ? -32.431 16.641 3.252 1.00 34.03 218 SER A O 1
ATOM 1709 N N . ILE A 1 219 ? -32.225 14.717 2.101 1.00 38.22 219 ILE A N 1
ATOM 1710 C CA . ILE A 1 219 ? -33.161 15.019 0.992 1.00 38.22 219 ILE A CA 1
ATOM 1711 C C . ILE A 1 219 ? -34.601 15.338 1.454 1.00 38.22 219 ILE A C 1
ATOM 1713 O O . ILE A 1 219 ? -35.445 15.824 0.704 1.00 38.22 219 ILE A O 1
ATOM 1717 N N . LYS A 1 220 ? -34.907 15.083 2.732 1.00 42.38 220 LYS A N 1
ATOM 1718 C CA . LYS A 1 220 ? -36.151 15.533 3.368 1.00 42.38 220 LYS A CA 1
ATOM 1719 C C . LYS A 1 220 ? -36.132 17.027 3.738 1.00 42.38 22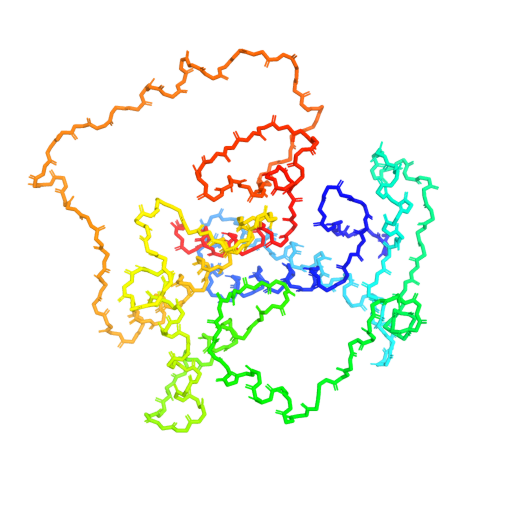0 LYS A C 1
ATOM 1721 O O . LYS A 1 220 ? -37.186 17.559 4.073 1.00 42.38 220 LYS A O 1
ATOM 1726 N N . ARG A 1 221 ? -34.970 17.693 3.668 1.00 41.22 221 ARG A N 1
ATOM 1727 C CA . ARG A 1 221 ? -34.744 19.121 3.961 1.00 41.22 221 ARG A CA 1
ATOM 1728 C C . ARG A 1 221 ? -34.438 19.965 2.709 1.00 41.22 221 ARG A C 1
ATOM 1730 O O . ARG A 1 221 ? -34.771 21.141 2.725 1.00 41.22 221 ARG A O 1
ATOM 1737 N N . ASP A 1 222 ? -33.869 19.384 1.648 1.00 41.62 222 ASP A N 1
ATOM 1738 C CA . ASP A 1 222 ? -33.691 20.011 0.323 1.00 41.62 222 ASP A CA 1
ATOM 1739 C C . ASP A 1 222 ? -33.971 18.972 -0.775 1.00 41.62 222 ASP A C 1
ATOM 1741 O O . ASP A 1 222 ? -33.512 17.835 -0.687 1.00 41.62 222 ASP A O 1
ATOM 1745 N N . ARG A 1 223 ? -34.782 19.337 -1.772 1.00 41.62 223 ARG A N 1
ATOM 1746 C CA . ARG A 1 223 ? -35.338 18.427 -2.788 1.00 41.62 223 ARG A CA 1
ATOM 1747 C C . ARG A 1 223 ? -34.739 18.622 -4.183 1.00 41.62 223 ARG A C 1
ATOM 1749 O O . ARG A 1 223 ? -35.206 17.966 -5.112 1.00 41.62 223 ARG A O 1
ATOM 1756 N N . ASN A 1 224 ? -33.764 19.514 -4.357 1.00 41.38 224 ASN A N 1
ATOM 1757 C CA . ASN A 1 224 ? -33.214 19.804 -5.681 1.00 41.38 224 ASN A CA 1
ATOM 1758 C C . ASN A 1 224 ? -32.398 18.613 -6.233 1.00 41.38 224 ASN A C 1
ATOM 1760 O O . ASN A 1 224 ? -31.411 18.215 -5.610 1.00 41.38 224 ASN A O 1
ATOM 1764 N N . PRO A 1 225 ? -32.781 18.023 -7.385 1.00 44.41 225 PRO A N 1
ATOM 1765 C CA . PRO A 1 225 ? -32.068 16.886 -7.961 1.00 44.41 225 PRO A CA 1
ATOM 1766 C C . PRO A 1 225 ? -30.746 17.302 -8.612 1.00 44.41 225 PRO A C 1
ATOM 1768 O O . PRO A 1 225 ? -30.683 18.295 -9.334 1.00 44.41 225 PRO A O 1
ATOM 1771 N N . VAL A 1 226 ? -29.720 16.466 -8.457 1.00 40.72 226 VAL A N 1
ATOM 1772 C CA . VAL A 1 226 ? -28.515 16.486 -9.297 1.00 40.72 226 VAL A CA 1
ATOM 1773 C C . VAL A 1 226 ? -28.691 15.412 -10.372 1.00 40.72 226 VAL A C 1
ATOM 1775 O O . VAL A 1 226 ? -28.904 14.243 -10.055 1.00 40.72 226 VAL A O 1
ATOM 1778 N N . SER A 1 227 ? -28.680 15.799 -11.649 1.00 40.25 227 SER A N 1
ATOM 1779 C CA . SER A 1 227 ? -29.003 14.889 -12.756 1.00 40.25 227 SER A CA 1
ATOM 1780 C C . SER A 1 227 ? -27.812 14.034 -13.209 1.00 40.25 227 SER A C 1
ATOM 1782 O O . SER A 1 227 ? -26.688 14.520 -13.297 1.00 40.25 227 SER A O 1
ATOM 1784 N N . CYS A 1 228 ? -28.098 12.786 -13.587 1.00 38.97 228 CYS A N 1
ATOM 1785 C CA . CYS A 1 228 ? -27.135 11.724 -13.903 1.00 38.97 228 CYS A CA 1
ATOM 1786 C C . CYS A 1 228 ? -26.484 11.815 -15.309 1.00 38.97 228 CYS A C 1
ATOM 1788 O O . CYS A 1 228 ? -25.484 11.157 -15.567 1.00 38.97 228 CYS A O 1
ATOM 1790 N N . GLN A 1 229 ? -26.997 12.635 -16.233 1.00 42.84 229 GLN A N 1
ATOM 1791 C CA . GLN A 1 229 ? -26.625 12.561 -17.661 1.00 42.84 229 GLN A CA 1
ATOM 1792 C C . GLN A 1 229 ? -25.578 13.577 -18.155 1.00 42.84 229 GLN A C 1
ATOM 1794 O O . GLN A 1 229 ? -25.231 13.557 -19.331 1.00 42.84 229 GLN A O 1
ATOM 1799 N N . GLY A 1 230 ? -25.009 14.422 -17.290 1.00 37.88 230 GLY A N 1
ATOM 1800 C CA . GLY A 1 230 ? -24.013 15.423 -17.711 1.00 37.88 230 GLY A CA 1
ATOM 1801 C C . GLY A 1 230 ? -22.601 14.882 -17.998 1.00 37.88 230 GLY A C 1
ATOM 1802 O O . GLY A 1 230 ? -21.783 15.602 -18.562 1.00 37.88 230 GLY A O 1
ATOM 1803 N N . GLY A 1 231 ? -22.298 13.637 -17.609 1.00 33.09 231 GLY A N 1
ATOM 1804 C CA . GLY A 1 231 ? -20.949 13.057 -17.721 1.00 33.09 231 GLY A CA 1
ATOM 1805 C C . GLY A 1 231 ? -20.669 12.289 -19.016 1.00 33.09 231 GLY A C 1
ATOM 1806 O O . GLY A 1 231 ? -19.510 12.097 -19.370 1.00 33.09 231 GLY A O 1
ATOM 1807 N N . PHE A 1 232 ? -21.704 11.861 -19.744 1.00 36.66 232 PHE A N 1
ATOM 1808 C CA . PHE A 1 232 ? -21.534 10.901 -20.844 1.00 36.66 232 PHE A CA 1
ATOM 1809 C C . PHE A 1 232 ? -21.363 11.543 -22.230 1.00 36.66 232 PHE A C 1
ATOM 1811 O O . PHE A 1 232 ? -20.871 10.898 -23.149 1.00 36.66 232 PHE A O 1
ATOM 1818 N N . SER A 1 233 ? -21.728 12.814 -22.406 1.00 42.81 233 SER A N 1
ATOM 1819 C CA . SER A 1 233 ? -21.729 13.468 -23.725 1.00 42.81 233 SER A CA 1
ATOM 1820 C C . SER A 1 233 ? -20.456 14.254 -24.061 1.00 42.81 233 SER A C 1
ATOM 1822 O O . SER A 1 233 ? -20.400 14.852 -25.133 1.00 42.81 233 SER A O 1
ATOM 1824 N N . SER A 1 234 ? -19.445 14.271 -23.180 1.00 42.00 234 SER A N 1
ATOM 1825 C CA . SER A 1 234 ? -18.337 15.243 -23.284 1.00 42.00 234 SER A CA 1
ATOM 1826 C C . SER A 1 234 ? -16.917 14.664 -23.198 1.00 42.00 234 SER A C 1
ATOM 1828 O O . SER A 1 234 ? -15.972 15.405 -23.436 1.00 42.00 234 SER A O 1
ATOM 1830 N N . TRP A 1 235 ? -16.743 13.368 -22.904 1.00 40.75 235 TRP A N 1
ATOM 1831 C CA . TRP A 1 235 ? -15.412 12.752 -22.708 1.00 40.75 235 TRP A CA 1
ATOM 1832 C C . TRP A 1 235 ? -15.082 11.605 -23.676 1.00 40.75 235 TRP A C 1
ATOM 1834 O O . TRP A 1 235 ? -14.012 11.015 -23.603 1.00 40.75 235 TRP A O 1
ATOM 1844 N N . PHE A 1 236 ? -15.979 11.284 -24.608 1.00 37.81 236 PHE A N 1
ATOM 1845 C CA . PHE A 1 236 ? -15.916 10.026 -25.358 1.00 37.81 236 PHE A CA 1
ATOM 1846 C C . PHE A 1 236 ? -15.276 10.121 -26.760 1.00 37.81 236 PHE A C 1
ATOM 1848 O O . PHE A 1 236 ? -15.551 9.269 -27.593 1.00 37.81 236 PHE A O 1
ATOM 1855 N N . ASN A 1 237 ? -14.438 11.121 -27.087 1.00 33.91 237 ASN A N 1
ATOM 1856 C CA . ASN A 1 237 ? -13.815 11.171 -28.430 1.00 33.91 237 ASN A CA 1
ATOM 1857 C C . ASN A 1 237 ? -12.369 11.734 -28.496 1.00 33.91 237 ASN A C 1
ATOM 1859 O O . ASN A 1 237 ? -12.209 12.955 -28.521 1.00 33.91 237 ASN A O 1
ATOM 1863 N N . LYS A 1 238 ? -11.366 10.826 -28.627 1.00 35.06 238 LYS A N 1
ATOM 1864 C CA . LYS A 1 238 ? -10.102 10.813 -29.453 1.00 35.06 238 LYS A CA 1
ATOM 1865 C C . LYS A 1 238 ? -8.948 10.066 -28.733 1.00 35.06 238 LYS A C 1
ATOM 1867 O O . LYS A 1 238 ? -8.757 10.333 -27.559 1.00 35.06 238 LYS A O 1
ATOM 1872 N N . ASN A 1 239 ? -8.003 9.309 -29.323 1.00 42.91 239 ASN A N 1
ATOM 1873 C CA . ASN A 1 239 ? -7.849 8.360 -30.462 1.00 42.91 239 ASN A CA 1
ATOM 1874 C C . ASN A 1 239 ? -6.333 7.978 -30.415 1.00 42.91 239 ASN A C 1
ATOM 1876 O O . ASN A 1 239 ? -5.525 8.730 -30.948 1.00 42.91 239 ASN A O 1
ATOM 1880 N N . GLU A 1 240 ? -5.821 6.989 -29.670 1.00 40.31 240 GLU A N 1
ATOM 1881 C CA . GLU A 1 240 ? -6.217 5.581 -29.489 1.00 40.31 240 GLU A CA 1
ATOM 1882 C C . GLU A 1 240 ? -5.898 5.041 -28.061 1.00 40.31 240 GLU A C 1
ATOM 1884 O O . GLU A 1 240 ? -5.095 5.646 -27.347 1.00 40.31 240 GLU A O 1
ATOM 1889 N N . PRO A 1 241 ? -6.494 3.907 -27.628 1.00 44.62 241 PRO A N 1
ATOM 1890 C CA . PRO A 1 241 ? -6.322 3.325 -26.287 1.00 44.62 241 PRO A CA 1
ATOM 1891 C C . PRO A 1 241 ? -4.927 2.748 -25.991 1.00 44.62 241 PRO A C 1
ATOM 1893 O O . PRO A 1 241 ? -4.213 2.302 -26.890 1.00 44.62 241 PRO A O 1
ATOM 1896 N N . ASN A 1 242 ? -4.588 2.625 -24.698 1.00 42.47 242 ASN A N 1
ATOM 1897 C CA . ASN A 1 242 ? -3.582 1.649 -24.266 1.00 42.47 242 ASN A CA 1
ATOM 1898 C C . ASN A 1 242 ? -3.971 0.262 -24.806 1.00 42.47 242 ASN A C 1
ATOM 1900 O O . ASN A 1 242 ? -5.139 -0.112 -24.695 1.00 42.47 242 ASN A O 1
ATOM 1904 N N . PRO A 1 243 ? -3.025 -0.528 -25.345 1.00 37.94 243 PRO A N 1
ATOM 1905 C CA . PRO A 1 243 ? -3.345 -1.828 -25.937 1.00 37.94 243 PRO A CA 1
ATOM 1906 C C . PRO A 1 243 ? -3.919 -2.821 -24.915 1.00 37.94 243 PRO A C 1
ATOM 1908 O O . PRO A 1 243 ? -4.569 -3.783 -25.309 1.00 37.94 243 PRO A O 1
ATOM 1911 N N . ASN A 1 244 ? -3.701 -2.569 -23.618 1.00 44.88 244 ASN A N 1
ATOM 1912 C CA . ASN A 1 244 ? -4.255 -3.322 -22.499 1.00 44.88 244 ASN A CA 1
ATOM 1913 C C . ASN A 1 244 ? -4.869 -2.355 -21.472 1.00 44.88 244 ASN A C 1
ATOM 1915 O O . ASN A 1 244 ? -4.304 -1.289 -21.211 1.00 44.88 244 ASN A O 1
ATOM 1919 N N . VAL A 1 245 ? -5.990 -2.750 -20.866 1.00 61.16 245 VAL A N 1
ATOM 1920 C CA . VAL A 1 245 ? -6.615 -2.058 -19.728 1.00 61.16 245 VAL A CA 1
ATOM 1921 C C . VAL A 1 245 ? -6.141 -2.727 -18.437 1.00 61.16 245 VAL A C 1
ATOM 1923 O O . VAL A 1 245 ? -6.150 -3.953 -18.344 1.00 61.16 245 VAL A O 1
ATOM 1926 N N . ILE A 1 246 ? -5.701 -1.934 -17.458 1.00 58.94 246 ILE A N 1
ATOM 1927 C CA . ILE A 1 246 ? -5.330 -2.420 -16.122 1.00 58.94 246 ILE A CA 1
ATOM 1928 C C . ILE A 1 246 ? -6.477 -2.072 -15.173 1.00 58.94 246 ILE A C 1
ATOM 1930 O O . ILE A 1 246 ? -6.515 -0.986 -14.594 1.00 58.94 246 ILE A O 1
ATOM 1934 N N . ASP A 1 247 ? -7.445 -2.979 -15.066 1.00 66.94 247 ASP A N 1
ATOM 1935 C CA . ASP A 1 247 ? -8.630 -2.771 -14.236 1.00 66.94 247 ASP A CA 1
ATOM 1936 C C . ASP A 1 247 ? -8.270 -2.670 -12.748 1.00 66.94 247 ASP A C 1
ATOM 1938 O O . ASP A 1 247 ? -7.503 -3.470 -12.211 1.00 66.94 247 ASP A O 1
ATOM 1942 N N . GLY A 1 248 ? -8.848 -1.675 -12.072 1.00 73.69 248 GLY A N 1
ATOM 1943 C CA . GLY A 1 248 ? -8.657 -1.445 -10.637 1.00 73.69 248 GLY A CA 1
ATOM 1944 C C . GLY A 1 248 ? -7.382 -0.686 -10.258 1.00 73.69 248 GLY A C 1
ATOM 1945 O O . GLY A 1 248 ? -7.201 -0.400 -9.076 1.00 73.69 248 GLY A O 1
ATOM 1946 N N . ALA A 1 249 ? -6.528 -0.322 -11.221 1.00 74.25 249 ALA A N 1
ATOM 1947 C CA . ALA A 1 249 ? -5.371 0.526 -10.958 1.00 74.25 249 ALA A CA 1
ATOM 1948 C C . ALA A 1 249 ? -5.799 1.941 -10.541 1.00 74.25 249 ALA A C 1
ATOM 1950 O O . ALA A 1 249 ? -6.607 2.588 -11.210 1.00 74.25 249 ALA A O 1
ATOM 1951 N N . ILE A 1 250 ? -5.214 2.428 -9.448 1.00 80.81 250 ILE A N 1
ATOM 1952 C CA . ILE A 1 250 ? -5.366 3.808 -8.985 1.00 80.81 250 ILE A CA 1
ATOM 1953 C C . ILE A 1 250 ? -4.080 4.563 -9.323 1.00 80.81 250 ILE A C 1
ATOM 1955 O O . ILE A 1 250 ? -2.997 4.160 -8.903 1.00 80.81 250 ILE A O 1
ATOM 1959 N N . VAL A 1 251 ? -4.216 5.637 -10.100 1.00 82.00 251 VAL A N 1
ATOM 1960 C CA . VAL A 1 251 ? -3.117 6.539 -10.484 1.00 82.00 251 VAL A CA 1
ATOM 1961 C C . VAL A 1 251 ? -2.743 7.495 -9.348 1.00 82.00 251 VAL A C 1
ATOM 1963 O O . VAL A 1 251 ? -3.492 7.631 -8.384 1.00 82.00 251 VAL A O 1
ATOM 1966 N N . GLY A 1 252 ? -1.622 8.203 -9.489 1.00 71.25 252 GLY A N 1
ATOM 1967 C CA . GLY A 1 252 ? -1.111 9.144 -8.491 1.00 71.25 252 GLY A CA 1
ATOM 1968 C C . GLY A 1 252 ? -2.041 10.285 -8.067 1.00 71.25 252 GLY A C 1
ATOM 1969 O O . GLY A 1 252 ? -1.963 10.727 -6.922 1.00 71.25 252 GLY A O 1
ATOM 1970 N N . GLY A 1 253 ? -2.945 10.723 -8.942 1.00 81.44 253 GLY A N 1
ATOM 1971 C CA . GLY A 1 253 ? -3.932 11.761 -8.634 1.00 81.44 253 GLY A CA 1
ATOM 1972 C C . GLY A 1 253 ? -3.490 13.174 -9.035 1.00 81.44 253 GLY A C 1
ATOM 1973 O O . GLY A 1 253 ? -2.466 13.338 -9.696 1.00 81.44 253 GLY A O 1
ATOM 1974 N N . PRO A 1 254 ? -4.295 14.206 -8.730 1.00 79.50 254 PRO A N 1
ATOM 1975 C CA . PRO A 1 254 ? -4.022 15.579 -9.137 1.00 79.50 254 PRO A CA 1
ATOM 1976 C C . PRO A 1 254 ? -2.910 16.235 -8.300 1.00 79.50 254 PRO A C 1
ATOM 1978 O O . PRO A 1 254 ? -2.503 15.741 -7.249 1.00 79.50 254 PRO A O 1
ATOM 1981 N N . ASP A 1 255 ? -2.429 17.385 -8.767 1.00 81.12 255 ASP A N 1
ATOM 1982 C CA . ASP A 1 255 ? -1.534 18.255 -8.006 1.00 81.12 255 ASP A CA 1
ATOM 1983 C C . ASP A 1 255 ? -2.244 18.976 -6.839 1.00 81.12 255 ASP A C 1
ATOM 1985 O O . ASP A 1 255 ? -3.443 18.829 -6.598 1.00 81.12 255 ASP A O 1
ATOM 1989 N N . ALA A 1 256 ? -1.485 19.804 -6.113 1.00 79.56 256 ALA A N 1
ATOM 1990 C CA . ALA A 1 256 ? -1.962 20.549 -4.947 1.00 79.56 256 ALA A CA 1
ATOM 1991 C C . ALA A 1 256 ? -3.103 21.550 -5.233 1.00 79.56 256 ALA A C 1
ATOM 1993 O O . ALA A 1 256 ? -3.676 22.086 -4.282 1.00 79.56 256 ALA A O 1
ATOM 1994 N N . ASN A 1 257 ? -3.398 21.832 -6.506 1.00 78.75 257 ASN A N 1
ATOM 1995 C CA . ASN A 1 257 ? -4.421 22.770 -6.966 1.00 78.75 257 ASN A CA 1
ATOM 1996 C C . ASN A 1 257 ? -5.573 22.056 -7.699 1.00 78.75 257 ASN A C 1
ATOM 1998 O O . ASN A 1 257 ? -6.269 22.687 -8.494 1.00 78.75 257 ASN A O 1
ATOM 2002 N N . ASP A 1 258 ? -5.758 20.753 -7.455 1.00 76.25 258 ASP A N 1
ATOM 2003 C CA . ASP A 1 258 ? -6.739 19.893 -8.130 1.00 76.25 258 ASP A CA 1
ATOM 2004 C C . ASP A 1 258 ? -6.503 19.760 -9.657 1.00 76.25 258 ASP A C 1
ATOM 2006 O O . ASP A 1 258 ? -7.387 19.331 -10.403 1.00 76.25 258 ASP A O 1
ATOM 2010 N N . GLY A 1 259 ? -5.304 20.107 -10.144 1.00 77.25 259 GLY A N 1
ATOM 2011 C CA . GLY A 1 259 ? -4.917 19.976 -11.545 1.00 77.25 259 GLY A CA 1
ATOM 2012 C C . GLY A 1 259 ? -4.498 18.548 -11.892 1.00 77.25 259 GLY A C 1
ATOM 2013 O O . GLY A 1 259 ? -3.604 17.989 -11.262 1.00 77.25 259 GLY A O 1
ATOM 2014 N N . TYR A 1 260 ? -5.106 17.956 -12.925 1.00 76.44 260 TYR A N 1
ATOM 2015 C CA . TYR A 1 260 ? -4.757 16.618 -13.416 1.00 76.44 260 TYR A CA 1
ATOM 2016 C C . TYR A 1 260 ? -4.449 16.635 -14.913 1.00 76.44 260 TYR A C 1
ATOM 2018 O O . TYR A 1 260 ? -5.232 17.150 -15.712 1.00 76.44 260 TYR A O 1
ATOM 2026 N N . THR A 1 261 ? -3.318 16.043 -15.293 1.00 74.44 261 THR A N 1
ATOM 2027 C CA . THR A 1 261 ? -2.913 15.854 -16.689 1.00 74.44 261 THR A CA 1
ATOM 2028 C C . THR A 1 261 ? -2.709 14.372 -16.973 1.00 74.44 261 THR A C 1
ATOM 2030 O O . THR A 1 261 ? -1.720 13.783 -16.527 1.00 74.44 261 THR A O 1
ATOM 2033 N N . ASP A 1 262 ? -3.611 13.803 -17.776 1.00 73.00 262 ASP A N 1
ATOM 2034 C CA . ASP A 1 262 ? -3.534 12.425 -18.271 1.00 73.00 262 ASP A CA 1
ATOM 2035 C C . ASP A 1 262 ? -2.454 12.297 -19.356 1.00 73.00 262 ASP A C 1
ATOM 2037 O O . ASP A 1 262 ? -2.705 12.371 -20.561 1.00 73.00 262 ASP A O 1
ATOM 2041 N N . SER A 1 263 ? -1.207 12.192 -18.907 1.00 66.31 263 SER A N 1
ATOM 2042 C CA . SER A 1 263 ? -0.051 11.931 -19.754 1.00 66.31 263 SER A CA 1
ATOM 2043 C C . SER A 1 263 ? 0.774 10.795 -19.172 1.00 66.31 263 SER A C 1
ATOM 2045 O O . SER A 1 263 ? 1.152 10.821 -18.002 1.00 66.31 263 SER A O 1
ATOM 2047 N N . ARG A 1 264 ? 1.145 9.828 -20.017 1.00 61.44 264 ARG A N 1
ATOM 2048 C CA . ARG A 1 264 ? 2.015 8.702 -19.636 1.00 61.44 264 ARG A CA 1
ATOM 2049 C C . ARG A 1 264 ? 3.386 9.157 -19.127 1.00 61.44 264 ARG A C 1
ATOM 2051 O O . ARG A 1 264 ? 3.994 8.467 -18.324 1.00 61.44 264 ARG A O 1
ATOM 2058 N N . SER A 1 265 ? 3.878 10.308 -19.588 1.00 63.72 265 SER A N 1
ATOM 2059 C CA . SER A 1 265 ? 5.154 10.871 -19.127 1.00 63.72 265 SER A CA 1
ATOM 2060 C C . SER A 1 265 ? 5.038 11.598 -17.785 1.00 63.72 265 SER A C 1
ATOM 2062 O O . SER A 1 265 ? 6.050 12.027 -17.238 1.00 63.72 265 SER A O 1
ATOM 2064 N N . ASN A 1 266 ? 3.819 11.789 -17.274 1.00 69.62 266 ASN A N 1
ATOM 2065 C CA . ASN A 1 266 ? 3.542 12.489 -16.027 1.00 69.62 266 ASN A CA 1
ATOM 2066 C C . ASN A 1 266 ? 3.410 11.501 -14.860 1.00 69.62 266 ASN A C 1
ATOM 2068 O O . ASN A 1 266 ? 2.361 11.407 -14.224 1.00 69.62 266 ASN A O 1
ATOM 2072 N N . TYR A 1 267 ? 4.487 10.766 -14.582 1.00 71.38 267 TYR A N 1
ATOM 2073 C CA . TYR A 1 267 ? 4.508 9.717 -13.558 1.00 71.38 267 TYR A CA 1
ATOM 2074 C C . TYR A 1 267 ? 4.123 10.235 -12.156 1.00 71.38 267 TYR A C 1
ATOM 2076 O O . TYR A 1 267 ? 3.504 9.505 -11.396 1.00 71.38 267 TYR A O 1
ATOM 2084 N N . GLN A 1 268 ? 4.310 11.530 -11.860 1.00 76.19 268 GLN A N 1
ATOM 2085 C CA . GLN A 1 268 ? 3.789 12.183 -10.641 1.00 76.19 268 GLN A CA 1
ATOM 2086 C C . GLN A 1 268 ? 2.297 11.934 -10.391 1.00 76.19 268 GLN A C 1
ATOM 2088 O O . GLN A 1 268 ? 1.891 11.697 -9.253 1.00 76.19 268 GLN A O 1
ATOM 2093 N N . GLN A 1 269 ? 1.492 12.009 -11.452 1.00 76.19 269 GLN A N 1
ATOM 2094 C CA . GLN A 1 269 ? 0.030 11.984 -11.384 1.00 76.19 269 GLN A CA 1
ATOM 2095 C C . GLN A 1 269 ? -0.573 10.713 -11.981 1.00 76.19 269 GLN A C 1
ATOM 2097 O O . GLN A 1 269 ? -1.685 10.328 -11.617 1.00 76.19 269 GLN A O 1
ATOM 2102 N N . THR A 1 270 ? 0.124 10.077 -12.925 1.00 74.00 270 THR A N 1
ATOM 2103 C CA . THR A 1 270 ? -0.419 8.972 -13.725 1.00 74.00 270 THR A CA 1
ATOM 2104 C C . THR A 1 270 ? 0.189 7.617 -13.402 1.00 74.00 270 THR A C 1
ATOM 2106 O O . THR A 1 270 ? -0.325 6.617 -13.897 1.00 74.00 270 THR A O 1
ATOM 2109 N N . GLU A 1 271 ? 1.225 7.547 -12.558 1.00 77.56 271 GLU A N 1
ATOM 2110 C CA . GLU A 1 271 ? 1.836 6.275 -12.178 1.00 77.56 271 GLU A CA 1
ATOM 2111 C C . GLU A 1 271 ? 0.891 5.457 -11.286 1.00 77.56 271 GLU A C 1
ATOM 2113 O O . GLU A 1 271 ? 0.499 5.922 -10.210 1.00 77.56 271 GLU A O 1
ATOM 2118 N N . PRO A 1 272 ? 0.500 4.244 -11.713 1.00 80.56 272 PRO A N 1
ATOM 2119 C CA . PRO A 1 272 ? -0.149 3.298 -10.831 1.00 80.56 272 PRO A CA 1
ATOM 2120 C C . PRO A 1 272 ? 0.914 2.550 -10.023 1.00 80.56 272 PRO A C 1
ATOM 2122 O O . PRO A 1 272 ? 1.870 2.021 -10.585 1.00 80.56 272 PRO A O 1
ATOM 2125 N N . ALA A 1 273 ? 0.709 2.444 -8.713 1.00 82.50 273 ALA A N 1
ATOM 2126 C CA . ALA A 1 273 ? 1.571 1.660 -7.834 1.00 82.50 273 ALA A CA 1
ATOM 2127 C C . ALA A 1 273 ? 0.748 0.733 -6.940 1.00 82.50 273 ALA A C 1
ATOM 2129 O O . ALA A 1 273 ? -0.404 1.024 -6.582 1.00 82.50 273 ALA A O 1
ATOM 2130 N N . THR A 1 274 ? 1.339 -0.390 -6.530 1.00 83.88 274 THR A N 1
ATOM 2131 C CA . THR A 1 274 ? 0.623 -1.341 -5.672 1.00 83.88 274 THR A CA 1
ATOM 2132 C C . THR A 1 274 ? 0.290 -0.737 -4.307 1.00 83.88 274 THR A C 1
ATOM 2134 O O . THR A 1 274 ? -0.782 -1.007 -3.759 1.00 83.88 274 THR A O 1
ATOM 2137 N N . VAL A 1 275 ? 1.159 0.145 -3.800 1.00 88.19 275 VAL A N 1
ATOM 2138 C CA . VAL A 1 275 ? 0.968 0.884 -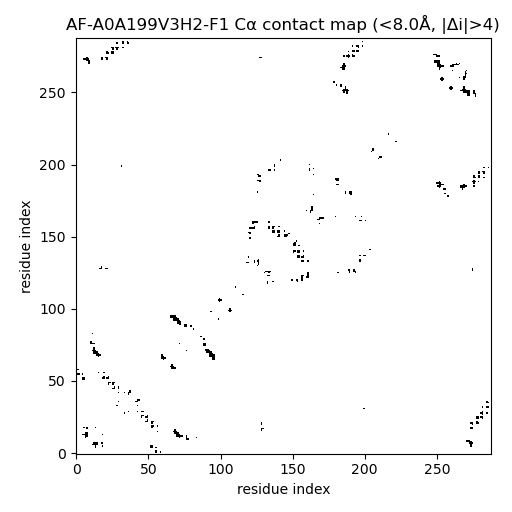2.541 1.00 88.19 275 VAL A CA 1
ATOM 2139 C C . VAL A 1 275 ? -0.237 1.827 -2.572 1.00 88.19 275 VAL A C 1
ATOM 2141 O O . VAL A 1 275 ? -0.813 2.088 -1.520 1.00 88.19 275 VAL A O 1
ATOM 2144 N N . THR A 1 276 ? -0.663 2.279 -3.756 1.00 84.62 276 THR A N 1
ATOM 2145 C CA . THR A 1 276 ? -1.843 3.139 -3.934 1.00 84.62 276 THR A CA 1
ATOM 2146 C C . THR A 1 276 ? -3.137 2.330 -3.894 1.00 84.62 276 THR A C 1
ATOM 2148 O O . THR A 1 276 ? -4.136 2.741 -3.310 1.00 84.62 276 THR A O 1
ATOM 2151 N N . THR A 1 277 ? -3.130 1.135 -4.486 1.00 86.56 277 THR A N 1
ATOM 2152 C CA . THR A 1 277 ? -4.346 0.315 -4.619 1.00 86.56 277 THR A CA 1
ATOM 2153 C C . THR A 1 277 ? -4.623 -0.516 -3.361 1.00 86.56 277 THR A C 1
ATOM 2155 O O . THR A 1 277 ? -5.771 -0.644 -2.933 1.00 86.56 277 THR A O 1
ATOM 2158 N N . ALA A 1 278 ? -3.575 -1.055 -2.729 1.00 89.31 278 ALA A N 1
ATOM 2159 C CA . ALA A 1 278 ? -3.679 -1.932 -1.562 1.00 89.31 278 ALA A CA 1
ATOM 2160 C C . ALA A 1 278 ? -4.514 -1.376 -0.386 1.00 89.31 278 ALA A C 1
ATOM 2162 O O . ALA A 1 278 ? -5.378 -2.110 0.104 1.00 89.31 278 ALA A O 1
ATOM 2163 N N . PRO A 1 279 ? -4.326 -0.125 0.084 1.00 88.00 279 PRO A N 1
ATOM 2164 C CA . PRO A 1 279 ? -5.152 0.424 1.161 1.00 88.00 279 PRO A CA 1
ATOM 2165 C C . PRO A 1 279 ? -6.623 0.596 0.766 1.00 88.00 279 PRO A C 1
ATOM 2167 O O . PRO A 1 279 ? -7.515 0.419 1.599 1.00 88.00 279 PRO A O 1
ATOM 2170 N N . PHE A 1 280 ? -6.895 0.912 -0.502 1.00 89.31 280 PHE A N 1
ATOM 2171 C CA . PHE A 1 280 ? -8.251 1.189 -0.967 1.00 89.31 280 PHE A CA 1
ATOM 2172 C C . PHE A 1 280 ? -9.136 -0.061 -0.989 1.00 89.31 280 PHE A C 1
ATOM 2174 O O . PHE A 1 280 ? -10.339 0.039 -0.752 1.00 89.31 280 PHE A O 1
ATOM 2181 N N . VAL A 1 281 ? -8.549 -1.252 -1.159 1.00 88.88 281 VAL A N 1
ATOM 2182 C CA . VAL A 1 281 ? -9.265 -2.534 -1.027 1.00 88.88 281 VAL A CA 1
ATOM 2183 C C . VAL A 1 281 ? -9.983 -2.630 0.322 1.00 88.88 281 VAL A C 1
ATOM 2185 O O . VAL A 1 281 ? -11.145 -3.029 0.367 1.00 88.88 281 VAL A O 1
ATOM 2188 N N . GLY A 1 282 ? -9.334 -2.222 1.417 1.00 87.69 282 GLY A N 1
ATOM 2189 C CA . GLY A 1 282 ? -9.944 -2.246 2.748 1.00 87.69 282 GLY A CA 1
ATOM 2190 C C . GLY A 1 282 ? -11.074 -1.236 2.915 1.00 87.69 282 GLY A C 1
ATOM 2191 O O . GLY A 1 282 ? -12.088 -1.542 3.540 1.00 87.69 282 GLY A O 1
ATOM 2192 N N . VAL A 1 283 ? -10.942 -0.059 2.302 1.00 89.81 283 VAL A N 1
ATOM 2193 C CA . VAL A 1 283 ? -12.010 0.950 2.277 1.00 89.81 283 VAL A CA 1
ATOM 2194 C C . VAL A 1 283 ? -13.234 0.410 1.537 1.00 89.81 283 VAL A C 1
ATOM 2196 O O . VAL A 1 283 ? -14.342 0.448 2.072 1.00 89.81 283 VAL A O 1
ATOM 2199 N N . LEU A 1 284 ? -13.035 -0.138 0.333 1.00 89.94 284 LEU A N 1
ATOM 2200 C CA . LEU A 1 284 ? -14.106 -0.719 -0.478 1.00 89.94 284 LEU A CA 1
ATOM 2201 C C . LEU A 1 284 ? -14.772 -1.902 0.228 1.00 89.94 284 LEU A C 1
ATOM 2203 O O . LEU A 1 284 ? -15.998 -1.982 0.259 1.00 89.94 284 LEU A O 1
ATOM 2207 N N . ALA A 1 285 ? -13.981 -2.774 0.855 1.00 89.88 285 ALA A N 1
ATOM 2208 C CA . ALA A 1 285 ? -14.483 -3.900 1.634 1.00 89.88 285 ALA A CA 1
ATOM 2209 C C . ALA A 1 285 ? -15.407 -3.455 2.774 1.00 89.88 285 ALA A C 1
ATOM 2211 O O . ALA A 1 285 ? -16.397 -4.123 3.05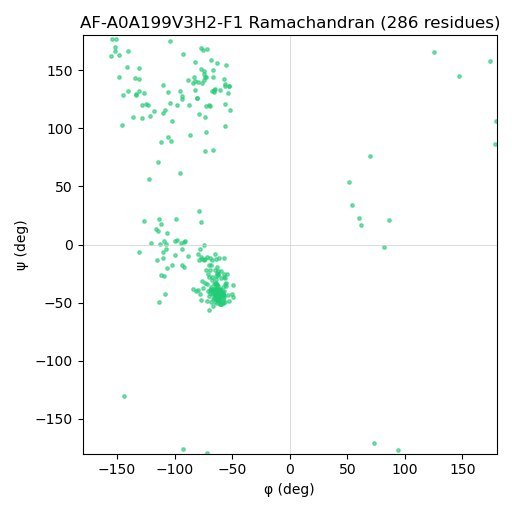9 1.00 89.88 285 ALA A O 1
ATOM 2212 N N . ARG A 1 286 ? -15.120 -2.320 3.418 1.00 87.25 286 ARG A N 1
ATOM 2213 C CA . ARG A 1 286 ? -15.946 -1.817 4.516 1.00 87.25 286 ARG A CA 1
ATOM 2214 C C . ARG A 1 286 ? -17.288 -1.233 4.062 1.00 87.25 286 ARG A C 1
ATOM 2216 O O . ARG A 1 286 ? -18.261 -1.290 4.819 1.00 87.25 286 ARG A O 1
ATOM 2223 N N . ILE A 1 287 ? -17.342 -0.620 2.882 1.00 87.19 287 ILE A N 1
ATOM 2224 C CA . ILE A 1 287 ? -18.563 0.034 2.371 1.00 87.19 287 ILE A CA 1
ATOM 2225 C C . ILE A 1 287 ? -19.423 -0.877 1.480 1.00 87.19 287 ILE A C 1
ATOM 2227 O O . ILE A 1 287 ? -20.493 -0.455 1.043 1.00 87.19 287 ILE A O 1
ATOM 2231 N N . ALA A 1 288 ? -18.947 -2.091 1.205 1.00 81.94 288 ALA A N 1
ATOM 2232 C CA . ALA A 1 288 ? -19.616 -3.130 0.427 1.00 81.94 288 ALA A CA 1
ATOM 2233 C C . ALA A 1 288 ? -20.858 -3.702 1.134 1.00 81.94 288 ALA A C 1
ATOM 2235 O O . ALA A 1 288 ? -21.890 -3.889 0.435 1.00 81.94 288 ALA A O 1
#

Sequence (288 aa):
RPNRRYFDAGDNVKFGFPMAFTTTLPLVSVVEYGSQLGAKNELWNALAAIRWGSDYLINAHPSPDVLYVEVGDGDSDHACWQRPEDMTTPRNSMNWFGLLHGSSTPPMTKPTSTTFKTEAMARPSEFSWDDKFVGAQTLVSKGKIPNDGAYWQYKNNADQFICSVAQKGTTTSSEPRRMLWWHPWNDFQYTTAALLVLTAHADHLASAGAPQGASIVSIKRDRNPVSCQGGFSSWFNKNEPNPNVIDGAIVGGPDANDGYTDSRSNYQQTEPATVTTAPFVGVLARIA

Secondary structure (DSSP, 8-state):
-TT----SSSS--EEHHHHHHHHHHHHHHHHHHHHHHHHTT-HHHHHHHHHHHHHHHHHH-SBTTB-EEEES-HHHHHT----GGG--S---EEEHHHHHHH-SSPP-----HHHHHHHHHSPP---SSS--HHHHHHHHHTS---SSHHHHHHHHHHHHHHHHHTT-SSSS-SS--SS----SSSTHHHHHHHHHHHHHHHHHHHHTT---------TTT--PPPPTTTTSSSS---S---SS--TT-------TTS-----TT-HHHH---HHHHHHHHHHHHHH-

pLDDT: mean 72.73, std 18.35, range [25.11, 95.44]

Organism: Ananas comosus (NCBI:txid4615)

Mean predicted aligned error: 11.2 Å

Solvent-accessible surface area (backbone atoms only — not comparable to full-atom values): 17042 Å² total; per-residue (Å²): 122,96,84,78,65,76,46,45,44,87,58,74,39,29,51,38,61,49,46,52,42,31,28,46,37,41,48,52,25,45,73,76,25,38,68,41,21,46,76,68,70,42,38,64,57,50,51,50,53,30,50,50,40,48,56,44,57,54,67,29,41,82,45,101,90,44,44,50,41,34,40,35,40,67,69,61,45,74,74,50,95,73,54,84,91,70,65,83,58,73,65,54,74,36,34,56,72,52,50,46,74,70,45,97,56,80,49,86,68,80,69,49,79,63,53,51,51,53,57,58,69,46,76,50,90,59,36,52,74,85,41,51,50,36,57,52,21,47,59,60,44,68,51,94,66,57,100,53,67,72,64,29,50,25,31,50,33,27,51,53,38,45,27,36,77,69,70,71,50,96,63,90,70,100,59,99,60,97,63,84,82,87,52,81,62,32,28,35,28,42,47,27,30,44,46,26,52,45,51,60,48,51,51,45,42,53,76,70,73,52,84,89,85,79,94,79,84,56,68,91,78,54,78,83,82,84,78,88,72,81,71,74,84,77,75,84,82,88,90,81,77,72,97,67,85,71,85,83,66,37,44,4,43,50,47,98,81,74,49,72,64,100,38,90,87,36,49,43,30,48,36,35,34,46,57,27,35,25,28,38,53,32,43,52,29,69,76,98

Foldseek 3Di:
DLPDADDFWLWRKDAQLLLVVLLVLLVVLCVVQVVLCVVVVNNVVSVVNNCRSVSNQVSQPPDDPKGFGIWFDCVQRVVDDDDNVPDPGHTDIDILVRCCPVDPDHRPDPQDPVRVLVLLLDQDPFPFSVDPSLVVLLVLQLDPDPCDDSNVSSVVSNVQLLCVLVVNDDDDDPDPDPADADDLALRLLGRLQSLLSNLSNVVSCVVVPHDDDDDDDDCVVPVDDDDDPPPPPPPPDDDDDDPDDDPQFDFSAAGPVNHDDPDPVPNRGGMTGSSNRSSNSSVVSSVD

Nearest PDB structures (foldseek):
  1ga2-assembly1_A  TM=7.258E-01  e=1.976E-11  Ruminiclostridium cellulolyticum
  8ihw-assembly1_A  TM=7.193E-01  e=3.518E-11  Eisenia fetida
  8ihx-assembly1_A  TM=7.094E-01  e=6.956E-11  Eisenia fetida
  4tf4-assembly2_B  TM=7.042E-01  e=6.601E-11  Thermobifida fusca
  8u49-assembly1_A  TM=7.101E-01  e=1.617E-09  Bacillus licheniformis DSM 13 = ATCC 14580

Radius of gyration: 21.33 Å; Cα contacts (8 Å, |Δi|>4): 350; chains: 1; bounding box: 63×47×62 Å

InterPro domains:
  IPR001701 Glycoside hydrolase family 9 [PF00759] (6-94)
  IPR001701 Glycoside hydrolase family 9 [PF00759] (121-204)
  IPR001701 Glycoside hydrolase family 9 [PF00759] (224-284)
  IPR008928 Six-hairpin glycosidase superfamily [SSF48208] (6-287)
  IPR012341 Six-hairpin glycosidase-like superfamily [G3DSA:1.50.10.10] (4-108)
  IPR012341 Six-hairpin glycosidase-like superfamily [G3DSA:1.50.10.10] (109-220)
  IPR012341 Six-hairpin glycosidase-like superfamily [G3DSA:1.50.10.10] (221-288)